Protein AF-A0A257ADH7-F1 (afdb_monomer_lite)

Sequence (328 aa):
MKRNIVVEKIAETPIEEQAMEIVERKGIGHPDSIADGLAEAVSRALCNLYKDECGTILHHNTDQVEIVAGSSAPEYGGGELISPIYVLLNGRATKDFEGTPIPTDTTVIGAARKFLEETILNIDLERHVILDCKIGSGSTDLQSVFKRGQVPLANDTSFGVGFAPLSETEELTYNTERFMIEDLRTKEIPAIGEDIKVMGFREKDTINLTIACAMVGRYVDDLDAYISIKEEIADRVLDMAVKQTEREVRLMIEIAEKVRGIEDVYIRILSRIGYPIDQPLVASAQVVPEEGSDMNLIEREANSIMDQWLENITSITEMIVQGRVKTF

Radius of gyration: 24.42 Å; chains: 1; bounding box: 64×50×77 Å

Secondary structure (DSSP, 8-state):
--------------GGGSSEEEEEEE-TTSHHHHHHHHHHHHHHHHHHHHHHHHSSPPP-EEEEEEEE--EEE--TT--EEEE-EEEEEEEEE--EETTEEP-HHHHHHHHHHHHHHHH-TT--TTTTEEEEE-PEEPPGGGGGG--TTSPPPPSS-------SS--HHHHHHHHHHHIIIIIIIHHT-TTEEEEEEEEEEEETTEEEEEEEEEE-GGG--SHHHHHHHHHHHHHHHHHHHTTT-SSEEEEEE---------SS-EEEEE--SSS-SSS-SEEEEE----TT--HHHHHHHHHHHHHHHHHTTTHHHHHHHTT-S---

pLDDT: mean 84.24, std 15.91, range [27.53, 98.56]

Structure (mmCIF, N/CA/C/O backbone):
data_AF-A0A257ADH7-F1
#
_entry.id   AF-A0A257ADH7-F1
#
loop_
_atom_site.group_PDB
_atom_site.id
_atom_site.type_symbol
_atom_site.label_atom_id
_atom_site.label_alt_id
_atom_site.label_comp_id
_atom_site.label_asym_id
_atom_site.label_entity_id
_atom_site.label_seq_id
_atom_site.pdbx_PDB_ins_code
_atom_site.Cartn_x
_atom_site.Cartn_y
_atom_site.Cartn_z
_atom_site.occupancy
_atom_site.B_iso_or_equiv
_atom_site.auth_seq_id
_atom_site.auth_comp_id
_atom_site.auth_asym_id
_atom_site.auth_atom_id
_atom_site.pdbx_PDB_model_num
ATOM 1 N N . MET A 1 1 ? -36.109 -13.797 8.377 1.00 57.12 1 MET A N 1
ATOM 2 C CA . MET A 1 1 ? -36.593 -13.333 7.053 1.00 57.12 1 MET A CA 1
ATOM 3 C C . MET A 1 1 ? -35.935 -14.173 5.961 1.00 57.12 1 MET A C 1
ATOM 5 O O . MET A 1 1 ? -34.928 -14.811 6.253 1.00 57.12 1 MET A O 1
ATOM 9 N N . LYS A 1 2 ? -36.471 -14.191 4.733 1.00 77.88 2 LYS A N 1
ATOM 10 C CA . LYS A 1 2 ? -35.723 -14.669 3.553 1.00 77.88 2 LYS A CA 1
ATOM 11 C C . LYS A 1 2 ? -34.688 -13.593 3.176 1.00 77.88 2 LYS A C 1
ATOM 13 O O . LYS A 1 2 ? -34.949 -12.420 3.422 1.00 77.88 2 LYS A O 1
ATOM 18 N N . ARG A 1 3 ? -33.522 -13.973 2.645 1.00 88.62 3 ARG A N 1
ATOM 19 C CA . ARG A 1 3 ? -32.505 -13.010 2.178 1.00 88.62 3 ARG A CA 1
ATOM 20 C C . ARG A 1 3 ? -32.861 -12.485 0.783 1.00 88.62 3 ARG A C 1
ATOM 22 O O . ARG A 1 3 ? -33.368 -13.251 -0.037 1.00 88.62 3 ARG A O 1
ATOM 29 N N . ASN A 1 4 ? -32.545 -11.219 0.522 1.00 88.06 4 ASN A N 1
ATOM 30 C CA . ASN A 1 4 ? -32.730 -10.561 -0.775 1.00 88.06 4 ASN A CA 1
ATOM 31 C C . ASN A 1 4 ? -31.563 -10.919 -1.710 1.00 88.06 4 ASN A C 1
ATOM 33 O O . ASN A 1 4 ? -30.689 -10.100 -1.960 1.00 88.06 4 ASN A O 1
ATOM 37 N N . ILE A 1 5 ? -31.513 -12.177 -2.151 1.00 87.75 5 ILE A N 1
ATOM 38 C CA . ILE A 1 5 ? -30.486 -12.669 -3.077 1.00 87.75 5 ILE A CA 1
ATOM 39 C C . ILE A 1 5 ? -31.056 -12.604 -4.494 1.00 87.75 5 ILE A C 1
ATOM 41 O O . ILE A 1 5 ? -32.086 -13.224 -4.770 1.00 87.75 5 ILE A O 1
ATOM 45 N N . VAL A 1 6 ? -30.369 -11.873 -5.368 1.00 86.19 6 VAL A N 1
ATOM 46 C CA . VAL A 1 6 ? -30.600 -11.830 -6.816 1.00 86.19 6 VAL A CA 1
ATOM 47 C C . VAL A 1 6 ? -29.412 -12.513 -7.492 1.00 86.19 6 VAL A C 1
ATOM 49 O O . VAL A 1 6 ? -28.287 -12.415 -7.009 1.00 86.19 6 VAL A O 1
ATOM 52 N N . VAL A 1 7 ? -29.675 -13.244 -8.573 1.00 88.94 7 VAL A N 1
ATOM 53 C CA . VAL A 1 7 ? -28.655 -13.825 -9.452 1.00 88.94 7 VAL A CA 1
ATOM 54 C C . VAL A 1 7 ? -29.142 -13.603 -10.876 1.00 88.94 7 VAL A C 1
ATOM 56 O O . VAL A 1 7 ? -30.244 -14.032 -11.221 1.00 88.94 7 VAL A O 1
ATOM 59 N N . GLU A 1 8 ? -28.337 -12.928 -11.684 1.00 82.75 8 GLU A N 1
ATOM 60 C CA . GLU A 1 8 ? -28.649 -12.592 -13.071 1.00 82.75 8 GLU A CA 1
ATOM 61 C C . GLU A 1 8 ? -27.454 -12.875 -13.985 1.00 82.75 8 GLU A C 1
ATOM 63 O O . GLU A 1 8 ? -26.339 -13.106 -13.518 1.00 82.75 8 GLU A O 1
ATOM 68 N N . LYS A 1 9 ? -27.699 -12.911 -15.298 1.00 84.19 9 LYS A N 1
ATOM 69 C CA . LYS A 1 9 ? -26.649 -13.093 -16.300 1.00 84.19 9 LYS A CA 1
ATOM 70 C C . LYS A 1 9 ? -26.302 -11.737 -16.914 1.00 84.19 9 LYS A C 1
ATOM 72 O O . LYS A 1 9 ? -27.120 -11.184 -17.645 1.00 84.19 9 LYS A O 1
ATOM 77 N N . ILE A 1 10 ? -25.070 -11.283 -16.698 1.00 85.50 10 ILE A N 1
ATOM 78 C CA . ILE A 1 10 ? -24.472 -10.178 -17.458 1.00 85.50 10 ILE A CA 1
ATOM 79 C C . ILE A 1 10 ? -24.121 -10.613 -18.893 1.00 85.50 10 ILE A C 1
ATOM 81 O O . ILE A 1 10 ? -23.956 -11.803 -19.185 1.00 85.50 10 ILE A O 1
ATOM 85 N N . ALA A 1 11 ? -24.039 -9.642 -19.800 1.00 82.94 11 ALA A N 1
ATOM 86 C CA . ALA A 1 11 ? -23.774 -9.844 -21.226 1.00 82.94 11 ALA A CA 1
ATOM 87 C C . ALA A 1 11 ? -22.650 -8.910 -21.707 1.00 82.94 11 ALA A C 1
ATOM 89 O O . ALA A 1 11 ? -22.800 -8.189 -22.689 1.00 82.94 11 ALA A O 1
ATOM 90 N N . GLU A 1 12 ? -21.546 -8.915 -20.964 1.00 84.75 12 GLU A N 1
ATOM 91 C CA . GLU A 1 12 ? -20.364 -8.078 -21.181 1.00 84.75 12 GLU A CA 1
ATOM 92 C C . GLU A 1 12 ? -19.185 -8.923 -21.684 1.00 84.75 12 GLU A C 1
ATOM 94 O O . GLU A 1 12 ? -19.165 -10.144 -21.503 1.00 84.75 12 GLU A O 1
ATOM 99 N N . THR A 1 13 ? -18.207 -8.275 -22.317 1.00 84.38 13 THR A N 1
ATOM 100 C CA . THR A 1 13 ? -16.959 -8.912 -22.757 1.00 84.38 13 THR A CA 1
ATOM 101 C C . THR A 1 13 ? -16.074 -9.214 -21.538 1.00 84.38 13 THR A C 1
ATOM 103 O O . THR A 1 13 ? -15.764 -8.274 -20.797 1.00 84.38 13 THR A O 1
ATOM 106 N N . PRO A 1 14 ? -15.640 -10.472 -21.312 1.00 87.56 14 PRO A N 1
ATOM 107 C CA . PRO A 1 14 ? -14.704 -10.818 -20.238 1.00 87.56 14 PRO A CA 1
ATOM 108 C C . PRO A 1 14 ? -13.447 -9.945 -20.281 1.00 87.56 14 PRO A C 1
ATOM 110 O O . PRO A 1 14 ? -12.972 -9.638 -21.369 1.00 87.56 14 PRO A O 1
ATOM 113 N N . ILE A 1 15 ? -12.890 -9.573 -19.122 1.00 89.12 15 ILE A N 1
ATOM 114 C CA . ILE A 1 15 ? -11.730 -8.661 -19.023 1.00 89.12 15 ILE A CA 1
ATOM 115 C C . ILE A 1 15 ? -10.572 -9.123 -19.928 1.00 89.12 15 ILE A C 1
ATOM 117 O O . ILE A 1 15 ? -10.034 -8.333 -20.701 1.00 89.12 15 ILE A O 1
ATOM 121 N N . GLU A 1 16 ? -10.276 -10.424 -19.931 1.00 90.31 16 GLU A N 1
ATOM 122 C CA . GLU A 1 16 ? -9.279 -11.064 -20.803 1.00 90.31 16 GLU A CA 1
ATOM 123 C C . GLU A 1 16 ? -9.492 -10.830 -22.308 1.00 90.31 16 GLU A C 1
ATOM 125 O O . GLU A 1 16 ? -8.530 -10.682 -23.060 1.00 90.31 16 GLU A O 1
ATOM 130 N N . GLU A 1 17 ? -10.749 -10.767 -22.751 1.00 86.88 17 GLU A N 1
ATOM 131 C CA . GLU A 1 17 ? -11.141 -10.541 -24.148 1.00 86.88 17 GLU A CA 1
ATOM 132 C C . GLU A 1 17 ? -11.213 -9.042 -24.506 1.00 86.88 17 GLU A C 1
ATOM 134 O O . GLU A 1 17 ? -11.411 -8.685 -25.671 1.00 86.88 17 GLU A O 1
ATOM 139 N N . GLN A 1 18 ? -11.055 -8.137 -23.532 1.00 86.12 18 GLN A N 1
ATOM 140 C CA . GLN A 1 18 ? -11.004 -6.696 -23.782 1.00 86.12 18 GLN A CA 1
ATOM 141 C C . GLN A 1 18 ? -9.641 -6.289 -24.362 1.00 86.12 18 GLN A C 1
ATOM 143 O O . GLN A 1 18 ? -8.587 -6.805 -23.987 1.00 86.12 18 GLN A O 1
ATOM 148 N N . ALA A 1 19 ? -9.667 -5.334 -25.297 1.00 83.88 19 ALA A N 1
ATOM 149 C CA . ALA A 1 19 ? -8.486 -4.910 -26.051 1.00 83.88 19 ALA A CA 1
ATOM 150 C C . ALA A 1 19 ? -7.472 -4.089 -25.231 1.00 83.88 19 ALA A C 1
ATOM 152 O O . ALA A 1 19 ? -6.323 -3.960 -25.651 1.00 83.88 19 ALA A O 1
ATOM 153 N N . MET A 1 20 ? -7.890 -3.532 -24.092 1.00 87.38 20 MET A N 1
ATOM 154 C CA . MET A 1 20 ? -7.044 -2.810 -23.142 1.00 87.38 20 MET A CA 1
ATOM 155 C C . MET A 1 20 ? -7.474 -3.127 -21.711 1.00 87.38 20 MET A C 1
ATOM 157 O O . MET A 1 20 ? -8.666 -3.267 -21.447 1.00 87.38 20 MET A O 1
ATOM 161 N N . GLU A 1 21 ? -6.514 -3.160 -20.793 1.00 92.31 21 GLU A N 1
ATOM 162 C CA . GLU A 1 21 ? -6.733 -3.356 -19.358 1.00 92.31 21 GLU A CA 1
ATOM 163 C C . GLU A 1 21 ? -5.657 -2.599 -18.566 1.00 92.31 21 GLU A C 1
ATOM 165 O O . GLU A 1 21 ? -4.497 -2.559 -18.981 1.00 92.31 21 GLU A O 1
ATOM 170 N N . ILE A 1 22 ? -6.035 -1.980 -17.443 1.00 91.81 22 ILE A N 1
ATOM 171 C CA . ILE A 1 22 ? -5.126 -1.246 -16.552 1.00 91.81 22 ILE A CA 1
ATOM 172 C C . ILE A 1 22 ? -5.354 -1.730 -15.121 1.00 91.81 22 ILE A C 1
ATOM 174 O O . ILE A 1 22 ? -6.477 -1.669 -14.623 1.00 91.81 22 ILE A O 1
ATOM 178 N N . VAL A 1 23 ? -4.277 -2.142 -14.456 1.00 96.56 23 VAL A N 1
ATOM 179 C CA . VAL A 1 23 ? -4.254 -2.552 -13.047 1.00 96.56 23 VAL A CA 1
ATOM 180 C C . VAL A 1 23 ? -3.164 -1.762 -12.329 1.00 96.56 23 VAL A C 1
ATOM 182 O O . VAL A 1 23 ? -2.067 -1.608 -12.859 1.00 96.56 23 VAL A O 1
ATOM 185 N N . GLU A 1 24 ? -3.430 -1.289 -11.112 1.00 96.38 24 GLU A N 1
ATOM 186 C CA . GLU A 1 24 ? -2.423 -0.675 -10.241 1.00 96.38 24 GLU A CA 1
ATOM 187 C C . GLU A 1 24 ? -2.407 -1.379 -8.878 1.00 96.38 24 GLU A C 1
ATOM 189 O O . GLU A 1 24 ? -3.454 -1.589 -8.262 1.00 96.38 24 GLU A O 1
ATOM 194 N N . ARG A 1 25 ? -1.210 -1.708 -8.386 1.00 97.50 25 ARG A N 1
ATOM 195 C CA . ARG A 1 25 ? -0.967 -2.158 -7.015 1.00 97.50 25 ARG A CA 1
ATOM 196 C C . ARG A 1 25 ? 0.020 -1.221 -6.330 1.00 97.50 25 ARG A C 1
ATOM 198 O O . ARG A 1 25 ? 1.179 -1.121 -6.728 1.00 97.50 25 ARG A O 1
ATOM 205 N N . LYS A 1 26 ? -0.444 -0.602 -5.247 1.00 97.88 26 LYS A N 1
ATOM 206 C CA . LYS A 1 26 ? 0.392 0.052 -4.237 1.00 97.88 26 LYS A CA 1
ATOM 207 C C . LYS A 1 26 ? 0.851 -1.005 -3.230 1.00 97.88 26 LYS A C 1
ATOM 209 O O . LYS A 1 26 ? 0.044 -1.822 -2.780 1.00 97.88 26 LYS A O 1
ATOM 214 N N . GLY A 1 27 ? 2.154 -1.047 -2.985 1.00 95.88 27 GLY A N 1
ATOM 215 C CA . GLY A 1 27 ? 2.811 -2.008 -2.109 1.00 95.88 27 GLY A CA 1
ATOM 216 C C . GLY A 1 27 ? 2.882 -1.544 -0.661 1.00 95.88 27 GLY A C 1
ATOM 217 O O . GLY A 1 27 ? 2.518 -0.416 -0.336 1.00 95.88 27 GLY A O 1
ATOM 218 N N . ILE A 1 28 ? 3.356 -2.425 0.219 1.00 95.06 28 ILE A N 1
ATOM 219 C CA . ILE A 1 28 ? 3.233 -2.259 1.681 1.00 95.06 28 ILE A CA 1
ATOM 220 C C . ILE A 1 28 ? 3.814 -0.954 2.261 1.00 95.06 28 ILE A C 1
ATOM 222 O O . ILE A 1 28 ? 3.322 -0.488 3.287 1.00 95.06 28 ILE A O 1
ATOM 226 N N . GLY A 1 29 ? 4.829 -0.357 1.627 1.00 95.31 29 GLY A N 1
ATOM 227 C CA . GLY A 1 29 ? 5.446 0.905 2.046 1.00 95.31 29 GLY A CA 1
ATOM 228 C C . GLY A 1 29 ? 4.979 2.150 1.288 1.00 95.31 29 GLY A C 1
ATOM 229 O O . GLY A 1 29 ? 5.470 3.238 1.581 1.00 95.31 29 GLY A O 1
ATOM 230 N N . HIS A 1 30 ? 4.042 2.032 0.342 1.00 97.06 30 HIS A N 1
ATOM 231 C CA . HIS A 1 30 ? 3.433 3.205 -0.290 1.00 97.06 30 HIS A CA 1
ATOM 232 C C . HIS A 1 30 ? 2.609 3.981 0.757 1.00 97.06 30 HIS A C 1
ATOM 234 O O . HIS A 1 30 ? 1.856 3.340 1.493 1.00 97.06 30 HIS A O 1
ATOM 240 N N . PRO A 1 31 ? 2.665 5.329 0.830 1.00 96.19 31 PRO A N 1
ATOM 241 C CA . PRO A 1 31 ? 2.002 6.108 1.885 1.00 96.19 31 PRO A CA 1
ATOM 242 C C . PRO A 1 31 ? 0.532 5.738 2.136 1.00 96.19 31 PRO A C 1
ATOM 244 O O . PRO A 1 31 ? 0.166 5.448 3.272 1.00 96.19 31 PRO A O 1
ATOM 247 N N . ASP A 1 32 ? -0.290 5.645 1.087 1.00 96.50 32 ASP A N 1
ATOM 248 C CA . ASP A 1 32 ? -1.696 5.218 1.193 1.00 96.50 32 ASP A CA 1
ATOM 249 C C . ASP A 1 32 ? -1.842 3.832 1.856 1.00 96.50 32 ASP A C 1
ATOM 251 O O . ASP A 1 32 ? -2.669 3.640 2.742 1.00 96.50 32 ASP A O 1
ATOM 255 N N . SER A 1 33 ? -0.993 2.870 1.483 1.00 97.81 33 SER A N 1
ATOM 256 C CA . SER A 1 33 ? -1.017 1.500 2.010 1.00 97.81 33 SER A CA 1
ATOM 257 C C . SER A 1 33 ? -0.467 1.405 3.437 1.00 97.81 33 SER A C 1
ATOM 259 O O . SER A 1 33 ? -0.921 0.562 4.214 1.00 97.81 33 SER A O 1
ATOM 261 N N . ILE A 1 34 ? 0.442 2.307 3.826 1.00 97.94 34 ILE A N 1
ATOM 262 C CA . ILE A 1 34 ? 0.828 2.506 5.229 1.00 97.94 34 ILE A CA 1
ATOM 263 C C . ILE A 1 34 ? -0.367 3.060 6.023 1.00 97.94 34 ILE A C 1
ATOM 265 O O . ILE A 1 34 ? -0.597 2.611 7.146 1.00 97.94 34 ILE A O 1
ATOM 269 N N . ALA A 1 35 ? -1.150 3.990 5.465 1.00 98.25 35 ALA A N 1
ATOM 270 C CA . ALA A 1 35 ? -2.338 4.540 6.123 1.00 98.25 35 ALA A CA 1
ATOM 271 C C . ALA A 1 35 ? -3.439 3.476 6.316 1.00 98.25 35 ALA A C 1
ATOM 273 O O . ALA A 1 35 ? -3.944 3.326 7.433 1.00 98.25 35 ALA A O 1
ATOM 274 N N . ASP A 1 36 ? -3.733 2.677 5.284 1.00 97.88 36 ASP A N 1
ATOM 275 C CA . ASP A 1 36 ? -4.637 1.516 5.359 1.00 97.88 36 ASP A CA 1
ATOM 276 C C . ASP A 1 36 ? -4.162 0.492 6.407 1.00 97.88 36 ASP A C 1
ATOM 278 O O . ASP A 1 36 ? -4.930 0.032 7.260 1.00 97.88 36 ASP A O 1
ATOM 282 N N . GLY A 1 37 ? -2.871 0.145 6.372 1.00 97.62 37 GLY A N 1
ATOM 283 C CA . GLY A 1 37 ? -2.266 -0.820 7.289 1.00 97.62 37 GLY A CA 1
ATOM 284 C C . GLY A 1 37 ? -2.271 -0.348 8.745 1.00 97.62 37 GLY A C 1
ATOM 285 O O . GLY A 1 37 ? -2.578 -1.136 9.641 1.00 97.62 37 GLY A O 1
ATOM 286 N N . LEU A 1 38 ? -2.033 0.945 8.988 1.00 98.38 38 LEU A N 1
ATOM 287 C CA . LEU A 1 38 ? -2.190 1.581 10.299 1.00 98.38 38 LEU A CA 1
ATOM 288 C C . LEU A 1 38 ? -3.645 1.536 10.785 1.00 98.38 38 LEU A C 1
ATOM 290 O O . LEU A 1 38 ? -3.887 1.173 11.940 1.00 98.38 38 LEU A O 1
ATOM 294 N N . ALA A 1 39 ? -4.608 1.872 9.921 1.00 97.81 39 ALA A N 1
ATOM 295 C CA . ALA A 1 39 ? -6.034 1.883 10.248 1.00 97.81 39 ALA A CA 1
ATOM 296 C C . ALA A 1 39 ? -6.5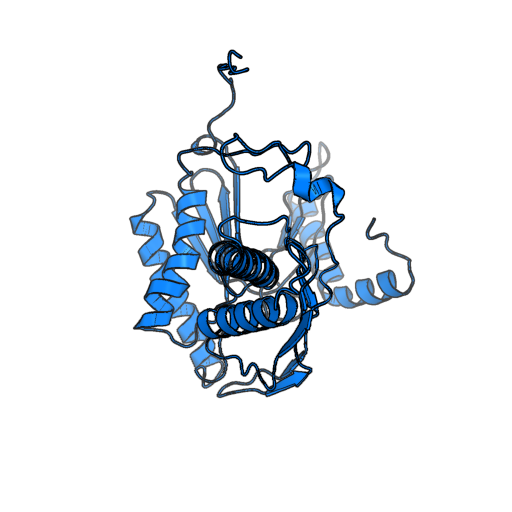32 0.499 10.709 1.00 97.81 39 ALA A C 1
ATOM 298 O O . ALA A 1 39 ? -7.181 0.382 11.758 1.00 97.81 39 ALA A O 1
ATOM 299 N N . GLU A 1 40 ? -6.169 -0.555 9.970 1.00 97.81 40 GLU A N 1
ATOM 300 C CA . GLU A 1 40 ? -6.486 -1.951 10.298 1.00 97.81 40 GLU A CA 1
ATOM 301 C C . GLU A 1 40 ? -5.670 -2.460 11.502 1.00 97.81 40 GLU A C 1
ATOM 303 O O . GLU A 1 40 ? -6.234 -3.087 12.399 1.00 97.81 40 GLU A O 1
ATOM 308 N N . ALA A 1 41 ? -4.371 -2.158 11.615 1.00 97.88 41 ALA A N 1
ATOM 309 C CA . ALA A 1 41 ? -3.566 -2.568 12.774 1.00 97.88 41 ALA A CA 1
ATOM 310 C C . ALA A 1 41 ? -4.123 -2.009 14.097 1.00 97.88 41 ALA A C 1
ATOM 312 O O . ALA A 1 41 ? -4.222 -2.738 15.092 1.00 97.88 41 ALA A O 1
ATOM 313 N N . VAL A 1 42 ? -4.551 -0.743 14.096 1.00 98.00 42 VAL A N 1
ATOM 314 C CA . VAL A 1 42 ? -5.214 -0.099 15.238 1.00 98.00 42 VAL A CA 1
ATOM 315 C C . VAL A 1 42 ? -6.588 -0.725 15.511 1.00 98.00 42 VAL A C 1
ATOM 317 O O . VAL A 1 42 ? -6.873 -1.070 16.662 1.00 98.00 42 VAL A O 1
ATOM 320 N N . SER A 1 43 ? -7.410 -0.944 14.478 1.00 97.12 43 SER A N 1
ATOM 321 C CA . SER A 1 43 ? -8.715 -1.624 14.579 1.00 97.12 43 SER A CA 1
ATOM 322 C C . SER A 1 43 ? -8.587 -3.002 15.244 1.00 97.12 43 SER A C 1
ATOM 324 O O . SER A 1 43 ? -9.250 -3.299 16.241 1.00 97.12 43 SER A O 1
ATOM 326 N N . ARG A 1 44 ? -7.641 -3.829 14.781 1.00 96.50 44 ARG A N 1
ATOM 327 C CA . ARG A 1 44 ? -7.346 -5.161 15.343 1.00 96.50 44 ARG A CA 1
ATOM 328 C C . ARG A 1 44 ? -6.907 -5.097 16.803 1.00 96.50 44 ARG A C 1
ATOM 330 O O . ARG A 1 44 ? -7.327 -5.939 17.601 1.00 96.50 44 ARG A O 1
ATOM 337 N N . ALA A 1 45 ? -6.068 -4.125 17.159 1.00 98.06 45 ALA A N 1
ATOM 338 C CA . ALA A 1 45 ? -5.587 -3.953 18.526 1.00 98.06 45 ALA A CA 1
ATOM 339 C C . ALA A 1 45 ? -6.726 -3.564 19.482 1.00 98.06 45 ALA A C 1
ATOM 341 O O . ALA A 1 45 ? -6.865 -4.176 20.543 1.00 98.06 45 ALA A O 1
ATOM 342 N N . LEU A 1 46 ? -7.597 -2.634 19.075 1.00 95.81 46 LEU A N 1
ATOM 343 C CA . LEU A 1 46 ? -8.808 -2.280 19.821 1.00 95.81 46 LEU A CA 1
ATOM 344 C C . LEU A 1 46 ? -9.787 -3.460 19.910 1.00 95.81 46 LEU A C 1
ATOM 346 O O . LEU A 1 46 ? -10.274 -3.775 20.994 1.00 95.81 46 LEU A O 1
ATOM 350 N N . CYS A 1 47 ? -10.009 -4.186 18.811 1.00 93.25 47 CYS A N 1
ATOM 351 C CA . CYS A 1 47 ? -10.805 -5.414 18.789 1.00 93.25 47 CYS A CA 1
ATOM 352 C C . CYS A 1 47 ? -10.332 -6.467 19.800 1.00 93.25 47 CYS A C 1
ATOM 354 O O . CYS A 1 47 ? -11.163 -7.228 20.293 1.00 93.25 47 CYS A O 1
ATOM 356 N N . ASN A 1 48 ? -9.031 -6.560 20.080 1.00 94.12 48 ASN A N 1
ATOM 357 C CA . ASN A 1 48 ? -8.495 -7.502 21.061 1.00 94.12 48 ASN A CA 1
ATOM 358 C C . ASN A 1 48 ? -8.590 -6.940 22.485 1.00 94.12 48 ASN A C 1
ATOM 360 O O . ASN A 1 48 ? -9.173 -7.606 23.334 1.00 94.12 48 ASN A O 1
ATOM 364 N N . LEU A 1 49 ? -8.196 -5.680 22.707 1.00 95.25 49 LEU A N 1
ATOM 365 C CA . LEU A 1 49 ? -8.375 -4.982 23.989 1.00 95.25 49 LEU A CA 1
ATOM 366 C C . LEU A 1 49 ? -9.820 -5.088 24.511 1.00 95.25 49 LEU A C 1
ATOM 368 O O . LEU A 1 49 ? -10.044 -5.434 25.666 1.00 95.25 49 LEU A O 1
ATOM 372 N N . TYR A 1 50 ? -10.815 -4.859 23.649 1.00 89.56 50 TYR A N 1
ATOM 373 C CA . TYR A 1 50 ? -12.228 -4.974 24.021 1.00 89.56 50 TYR A CA 1
ATOM 374 C C . TYR A 1 50 ? -12.673 -6.424 24.308 1.00 89.56 50 TYR A C 1
ATOM 376 O O . TYR A 1 50 ? -13.547 -6.646 25.147 1.00 89.56 50 TYR A O 1
ATOM 384 N N . LYS A 1 51 ? -12.083 -7.440 23.661 1.00 86.94 51 LYS A N 1
ATOM 385 C CA . LYS A 1 51 ? -12.357 -8.851 24.008 1.00 86.94 51 LYS A CA 1
ATOM 386 C C . LYS A 1 51 ? -11.771 -9.211 25.370 1.00 86.94 51 LYS A C 1
ATOM 388 O O . LYS A 1 51 ? -12.450 -9.899 26.127 1.00 86.94 51 LYS A O 1
ATOM 393 N N . ASP A 1 52 ? -10.564 -8.744 25.663 1.00 90.00 52 ASP A N 1
ATOM 394 C CA . ASP A 1 52 ? -9.827 -9.125 26.866 1.00 90.00 52 ASP A CA 1
ATOM 395 C C . ASP A 1 52 ? -10.371 -8.395 28.109 1.00 90.00 52 ASP A C 1
ATOM 397 O O . ASP A 1 52 ? -10.687 -9.041 29.107 1.00 90.00 52 ASP A O 1
ATOM 401 N N . GLU A 1 53 ? -10.595 -7.078 28.021 1.00 88.19 53 GLU A N 1
ATOM 402 C CA . GLU A 1 53 ? -11.124 -6.254 29.124 1.00 88.19 53 GLU A CA 1
ATOM 403 C C . GLU A 1 53 ? -12.660 -6.317 29.242 1.00 88.19 53 GLU A C 1
ATOM 405 O O . GLU A 1 53 ? -13.213 -6.337 30.341 1.00 88.19 53 GLU A O 1
ATOM 410 N N . CYS A 1 54 ? -13.386 -6.345 28.114 1.00 85.12 54 CYS A N 1
ATOM 411 C CA . CYS A 1 54 ? -14.850 -6.187 28.088 1.00 85.12 54 CYS A CA 1
ATOM 412 C C . CYS A 1 54 ? -15.605 -7.442 27.609 1.00 85.12 54 CYS A C 1
ATOM 414 O O . CYS A 1 54 ? -16.840 -7.443 27.552 1.00 85.12 54 CYS A O 1
ATOM 416 N N . GLY A 1 55 ? -14.913 -8.528 27.239 1.00 82.94 55 GLY A N 1
ATOM 417 C CA . GLY A 1 55 ? -15.521 -9.782 26.768 1.00 82.94 55 GLY A CA 1
ATOM 418 C C . GLY A 1 55 ? -16.356 -9.659 25.485 1.00 82.94 55 GLY A C 1
ATOM 419 O O . GLY A 1 55 ? -17.197 -10.521 25.219 1.00 82.94 55 GLY A O 1
ATOM 420 N N . THR A 1 56 ? -16.219 -8.565 24.731 1.00 82.56 56 THR A N 1
ATOM 421 C CA . THR A 1 56 ? -16.917 -8.303 23.461 1.00 82.56 56 THR A CA 1
ATOM 422 C C . THR A 1 56 ? -16.255 -7.136 22.741 1.00 82.56 56 THR A C 1
ATOM 424 O O . THR A 1 56 ? -15.778 -6.217 23.391 1.00 82.56 56 THR A O 1
ATOM 427 N N . ILE A 1 57 ? -16.278 -7.113 21.408 1.00 85.75 57 ILE A N 1
ATOM 428 C CA . ILE A 1 57 ? -15.842 -5.928 20.655 1.00 85.75 57 ILE A CA 1
ATOM 429 C C . ILE A 1 57 ? -16.811 -4.768 20.950 1.00 85.75 57 ILE A C 1
ATOM 431 O O . ILE A 1 57 ? -18.029 -4.962 20.912 1.00 85.75 57 ILE A O 1
ATOM 435 N N . LEU A 1 58 ? -16.269 -3.583 21.246 1.00 86.44 58 LEU A N 1
ATOM 436 C CA . LEU A 1 58 ? -17.017 -2.333 21.413 1.00 86.44 58 LEU A CA 1
ATOM 437 C C . LEU A 1 58 ? -16.915 -1.465 20.151 1.00 86.44 58 LEU A C 1
ATOM 439 O O . LEU A 1 58 ? -16.030 -1.661 19.316 1.00 86.44 58 LEU A O 1
ATOM 443 N N . HIS A 1 59 ? -17.819 -0.493 20.005 1.00 86.62 59 HIS A N 1
ATOM 444 C CA . HIS A 1 59 ? -17.868 0.360 18.817 1.00 86.62 59 HIS A CA 1
ATOM 445 C C . HIS A 1 59 ? -16.573 1.174 18.640 1.00 86.62 59 HIS A C 1
ATOM 447 O O . HIS A 1 59 ? -16.210 1.995 19.493 1.00 86.62 59 HIS A O 1
ATOM 453 N N . HIS A 1 60 ? -15.949 1.006 17.479 1.00 91.25 60 HIS A N 1
ATOM 454 C CA . HIS A 1 60 ? -14.864 1.826 16.959 1.00 91.25 60 HIS A CA 1
ATOM 455 C C . HIS A 1 60 ? -14.868 1.760 15.423 1.00 91.25 60 HIS A C 1
ATOM 457 O O . HIS A 1 60 ? -15.339 0.777 14.859 1.00 91.25 60 HIS A O 1
ATOM 463 N N . ASN A 1 61 ? -14.351 2.800 14.771 1.00 92.81 61 ASN A N 1
ATOM 464 C CA . ASN A 1 61 ? -13.930 2.792 13.368 1.00 92.81 61 ASN A CA 1
ATOM 465 C C . ASN A 1 61 ? -12.673 3.683 13.306 1.00 92.81 61 ASN A C 1
ATOM 467 O O . ASN A 1 61 ? -12.696 4.801 13.833 1.00 92.81 61 ASN A O 1
ATOM 471 N N . THR A 1 62 ? -11.569 3.158 12.776 1.00 95.31 62 THR A N 1
ATOM 472 C CA . THR A 1 62 ? -10.241 3.811 12.749 1.00 95.31 62 THR A CA 1
ATOM 473 C C . THR A 1 62 ? -9.688 3.931 11.328 1.00 95.31 62 THR A C 1
ATOM 475 O O . THR A 1 62 ? -8.487 4.039 11.118 1.00 95.31 62 THR A O 1
ATOM 478 N N . ASP A 1 63 ? -10.612 3.957 10.370 1.00 95.12 63 ASP A N 1
ATOM 479 C CA . ASP A 1 63 ? -10.524 4.160 8.918 1.00 95.12 63 ASP A CA 1
ATOM 480 C C . ASP A 1 63 ? -10.033 5.563 8.498 1.00 95.12 63 ASP A C 1
ATOM 482 O O . ASP A 1 63 ? -10.304 6.026 7.394 1.00 95.12 63 ASP A O 1
ATOM 486 N N . GLN A 1 64 ? -9.358 6.283 9.396 1.00 96.56 64 GLN A N 1
ATOM 487 C CA . GLN A 1 64 ? -8.975 7.681 9.215 1.00 96.56 64 GLN A CA 1
ATOM 488 C C . GLN A 1 64 ? -7.542 7.876 9.706 1.00 96.56 64 GLN A C 1
ATOM 490 O O . GLN A 1 64 ? -7.304 8.129 10.888 1.00 96.56 64 GLN A O 1
ATOM 495 N N . VAL A 1 65 ? -6.586 7.750 8.788 1.00 98.19 65 VAL A N 1
ATOM 496 C CA . VAL A 1 65 ? -5.160 7.976 9.035 1.00 98.19 65 VAL A CA 1
ATOM 497 C C . VAL A 1 65 ? -4.637 8.954 7.990 1.00 98.19 65 VAL A C 1
ATOM 499 O O . VAL A 1 65 ? -4.787 8.724 6.796 1.00 98.19 65 VAL A O 1
ATOM 502 N N . GLU A 1 66 ? -4.029 10.044 8.448 1.00 98.12 66 GLU A N 1
ATOM 503 C CA . GLU A 1 66 ? -3.381 11.047 7.598 1.00 98.12 66 GLU A CA 1
ATOM 504 C C . GLU A 1 66 ? -1.860 10.904 7.746 1.00 98.12 66 GLU A C 1
ATOM 506 O O . GLU A 1 66 ? -1.354 10.862 8.873 1.00 98.12 66 GLU A O 1
ATOM 511 N N . ILE A 1 67 ? -1.131 10.838 6.628 1.00 97.75 67 ILE A N 1
ATOM 512 C CA . ILE A 1 67 ? 0.337 10.769 6.605 1.00 97.75 67 ILE A CA 1
ATOM 513 C C . ILE A 1 67 ? 0.875 12.006 5.889 1.00 97.75 67 ILE A C 1
ATOM 515 O O . ILE A 1 67 ? 0.887 12.091 4.662 1.00 97.75 67 ILE A O 1
ATOM 519 N N . VAL A 1 68 ? 1.353 12.966 6.675 1.00 97.06 68 VAL A N 1
ATOM 520 C CA . VAL A 1 68 ? 1.983 14.186 6.175 1.00 97.06 68 VAL A CA 1
ATOM 521 C C . VAL A 1 68 ? 3.460 13.905 5.913 1.00 97.06 68 VAL A C 1
ATOM 523 O O . VAL A 1 68 ? 4.204 13.503 6.814 1.00 97.06 68 VAL A O 1
ATOM 526 N N . ALA A 1 69 ? 3.880 14.126 4.667 1.00 92.25 69 ALA A N 1
ATOM 527 C CA . ALA A 1 69 ? 5.245 13.885 4.220 1.00 92.25 69 ALA A CA 1
ATOM 528 C C . ALA A 1 69 ? 6.279 14.682 5.035 1.00 92.25 69 ALA A C 1
ATOM 530 O O . ALA A 1 69 ? 6.119 15.878 5.288 1.00 92.25 69 ALA A O 1
ATOM 531 N N . GLY A 1 70 ? 7.361 13.996 5.408 1.00 93.50 70 GLY A N 1
ATOM 532 C CA . GLY A 1 70 ? 8.578 14.616 5.922 1.00 93.50 70 GLY A CA 1
ATOM 533 C C . GLY A 1 70 ? 9.464 15.154 4.791 1.00 93.50 70 GLY A C 1
ATOM 534 O O . GLY A 1 70 ? 8.999 15.445 3.690 1.00 93.50 70 GLY A O 1
ATOM 535 N N . SER A 1 71 ? 10.768 15.244 5.042 1.00 93.50 71 SER A N 1
ATOM 536 C CA . SER A 1 71 ? 11.770 15.539 4.011 1.00 93.50 71 SER A CA 1
ATOM 537 C C . SER A 1 71 ? 13.070 14.785 4.285 1.00 93.50 71 SER A C 1
ATOM 539 O O . SER A 1 71 ? 13.390 14.487 5.437 1.00 93.50 71 SER A O 1
ATOM 541 N N . SER A 1 72 ? 13.820 14.456 3.235 1.00 91.69 72 SER A N 1
ATOM 542 C CA . SER A 1 72 ? 15.068 13.694 3.312 1.00 91.69 72 SER A CA 1
ATOM 543 C C . SER A 1 72 ? 16.082 14.175 2.276 1.00 91.69 72 SER A C 1
ATOM 545 O O . SER A 1 72 ? 15.723 14.723 1.234 1.00 91.69 72 SER A O 1
ATOM 547 N N . ALA A 1 73 ? 17.355 13.947 2.579 1.00 92.12 73 ALA A N 1
ATOM 548 C CA . ALA A 1 73 ? 18.479 14.038 1.663 1.00 92.12 73 ALA A CA 1
ATOM 549 C C . ALA A 1 73 ? 19.011 12.607 1.452 1.00 92.12 73 ALA A C 1
ATOM 551 O O . ALA A 1 73 ? 19.885 12.169 2.203 1.00 92.12 73 ALA A O 1
ATOM 552 N N . PRO A 1 74 ? 18.427 11.821 0.526 1.00 90.69 74 PRO A N 1
ATOM 553 C CA . PRO A 1 74 ? 18.921 10.485 0.213 1.00 90.69 74 PRO A CA 1
ATOM 554 C C . PRO A 1 74 ? 20.265 10.576 -0.520 1.00 90.69 74 PRO A C 1
ATOM 556 O O . PRO A 1 74 ? 20.409 11.350 -1.465 1.00 90.69 74 PRO A O 1
ATOM 559 N N . GLU A 1 75 ? 21.233 9.760 -0.110 1.00 91.56 75 GLU A N 1
ATOM 560 C CA . GLU A 1 75 ? 22.566 9.693 -0.716 1.00 91.56 75 GLU A CA 1
ATOM 561 C C . GLU A 1 75 ? 22.998 8.231 -0.883 1.00 91.56 75 GLU A C 1
ATOM 563 O O . GLU A 1 75 ? 22.567 7.348 -0.134 1.00 91.56 75 GLU A O 1
ATOM 568 N N . TYR A 1 76 ? 23.882 7.975 -1.847 1.00 92.75 76 TYR A N 1
ATOM 569 C CA . TYR A 1 76 ? 24.546 6.679 -1.972 1.00 92.75 76 TYR A CA 1
ATOM 570 C C . TYR A 1 76 ? 25.381 6.379 -0.717 1.00 92.75 76 TYR A C 1
ATOM 572 O O . TYR A 1 76 ? 25.992 7.272 -0.128 1.00 92.75 76 TYR A O 1
ATOM 580 N N . GLY A 1 77 ? 25.345 5.132 -0.252 1.00 93.94 77 GLY A N 1
ATOM 581 C CA . GLY A 1 77 ? 25.899 4.717 1.038 1.00 93.94 77 GLY A CA 1
ATOM 582 C C . GLY A 1 77 ? 25.108 5.182 2.275 1.00 93.94 77 GLY A C 1
ATOM 583 O O . GLY A 1 77 ? 25.446 4.770 3.387 1.00 93.94 77 GLY A O 1
ATOM 584 N N . GLY A 1 78 ? 24.037 5.980 2.141 1.00 92.38 78 GLY A N 1
ATOM 585 C CA . GLY A 1 78 ? 23.257 6.432 3.299 1.00 92.38 78 GLY A CA 1
ATOM 586 C C . GLY A 1 78 ? 22.145 7.444 3.007 1.00 92.38 78 GLY A C 1
ATOM 587 O O . GLY A 1 78 ? 21.028 7.058 2.658 1.00 92.38 78 GLY A O 1
ATOM 588 N N . GLY A 1 79 ? 22.439 8.722 3.260 1.00 91.94 79 GLY A N 1
ATOM 589 C CA . GLY A 1 79 ? 21.467 9.816 3.353 1.00 91.94 79 GLY A CA 1
ATOM 590 C C . GLY A 1 79 ? 20.911 10.056 4.767 1.00 91.94 79 GLY A C 1
ATOM 591 O O . GLY A 1 79 ? 21.080 9.239 5.675 1.00 91.94 79 GLY A O 1
ATOM 592 N N . GLU A 1 80 ? 20.230 11.191 4.950 1.00 92.75 80 GLU A N 1
ATOM 593 C CA . GLU A 1 80 ? 19.629 11.632 6.221 1.00 92.75 80 GLU A CA 1
ATOM 594 C C . GLU A 1 80 ? 18.159 12.055 6.039 1.00 92.75 80 GLU A C 1
ATOM 596 O O . GLU A 1 80 ? 17.751 12.542 4.982 1.00 92.75 80 GLU A O 1
ATOM 601 N N . LEU A 1 81 ? 17.340 11.875 7.079 1.00 91.81 81 LEU A N 1
ATOM 602 C CA . LEU A 1 81 ? 15.945 12.314 7.104 1.00 91.81 81 LEU A CA 1
ATOM 603 C C . LEU A 1 81 ? 15.845 13.653 7.856 1.00 91.81 81 LEU A C 1
ATOM 605 O O . LEU A 1 81 ? 16.006 13.716 9.072 1.00 91.81 81 LEU A O 1
ATOM 609 N N . ILE A 1 82 ? 15.619 14.725 7.096 1.00 94.81 82 ILE A N 1
ATOM 610 C CA . ILE A 1 82 ? 15.777 16.134 7.492 1.00 94.81 82 ILE A CA 1
ATOM 611 C C . ILE A 1 82 ? 14.582 16.652 8.305 1.00 94.81 82 ILE A C 1
ATOM 613 O O . ILE A 1 82 ? 14.752 17.476 9.205 1.00 94.81 82 ILE A O 1
ATOM 617 N N . SER A 1 83 ? 13.370 16.165 8.028 1.00 95.88 83 SER A N 1
ATOM 618 C CA . SER A 1 83 ? 12.199 16.415 8.877 1.00 95.88 83 SER A CA 1
ATOM 619 C C . SER A 1 83 ? 11.302 15.178 8.959 1.00 95.88 83 SER A C 1
ATOM 621 O O . SER A 1 83 ? 11.047 14.568 7.918 1.00 95.88 83 SER A O 1
ATOM 623 N N . PRO A 1 84 ? 10.800 14.808 10.154 1.00 97.56 84 PRO A N 1
ATOM 624 C CA . PRO A 1 84 ? 10.049 13.573 10.358 1.00 97.56 84 PRO A CA 1
ATOM 625 C C . PRO A 1 84 ? 8.740 13.544 9.566 1.00 97.56 84 PRO A C 1
ATOM 627 O O . PRO A 1 84 ? 8.110 14.577 9.337 1.00 97.56 84 PRO A O 1
ATOM 630 N N . ILE A 1 85 ? 8.314 12.335 9.210 1.00 98.06 85 ILE A N 1
ATOM 631 C CA . ILE A 1 85 ? 6.958 12.047 8.741 1.00 98.06 85 ILE A CA 1
ATOM 632 C C . ILE A 1 85 ? 6.007 12.250 9.929 1.00 98.06 85 ILE A C 1
ATOM 634 O O . ILE A 1 85 ? 6.283 11.768 11.031 1.00 98.06 85 ILE A O 1
ATOM 638 N N . TYR A 1 86 ? 4.890 12.947 9.731 1.00 98.44 86 TYR A N 1
ATOM 639 C CA . TYR A 1 86 ? 3.860 13.105 10.762 1.00 98.44 86 TYR A CA 1
ATOM 640 C C . TYR A 1 86 ? 2.647 12.240 10.417 1.00 98.44 86 TYR A C 1
ATOM 642 O O . TYR A 1 86 ? 2.080 12.355 9.333 1.00 98.44 86 TYR A O 1
ATOM 650 N N . VAL A 1 87 ? 2.255 11.374 11.349 1.00 98.56 87 VAL A N 1
ATOM 651 C CA . VAL A 1 87 ? 1.151 10.423 11.195 1.00 98.56 87 VAL A CA 1
ATOM 652 C C . VAL A 1 87 ? 0.077 10.753 12.221 1.00 98.56 87 VAL A C 1
ATOM 654 O O . VAL A 1 87 ? 0.325 10.707 13.428 1.00 98.56 87 VAL A O 1
ATOM 657 N N . LEU A 1 88 ? -1.127 11.047 11.742 1.00 98.50 88 LEU A N 1
ATOM 658 C CA . LEU A 1 88 ? -2.283 11.376 12.566 1.00 98.50 88 LEU A CA 1
ATOM 659 C C . LEU A 1 88 ? -3.310 10.242 12.516 1.00 98.50 88 LEU A C 1
ATOM 661 O O . LEU A 1 88 ? -4.000 10.045 11.518 1.00 98.50 88 LEU A O 1
ATOM 665 N N . LEU A 1 89 ? -3.431 9.529 13.634 1.00 98.31 89 LEU A N 1
ATOM 666 C CA . LEU A 1 89 ? -4.397 8.455 13.854 1.00 98.31 89 LEU A CA 1
ATOM 667 C C . LEU A 1 89 ? -5.717 9.060 14.356 1.00 98.31 89 LEU A C 1
ATOM 669 O O . LEU A 1 89 ? -5.769 9.683 15.425 1.00 98.31 89 LEU A O 1
ATOM 673 N N . ASN A 1 90 ? -6.787 8.895 13.585 1.00 96.19 90 ASN A N 1
ATOM 674 C CA . ASN A 1 90 ? -8.082 9.543 13.786 1.00 96.19 90 ASN A CA 1
ATOM 675 C C . ASN A 1 90 ? -9.238 8.518 13.694 1.00 96.19 90 ASN A C 1
ATOM 677 O O . ASN A 1 90 ? -9.023 7.307 13.643 1.00 96.19 90 ASN A O 1
ATOM 681 N N . GLY A 1 91 ? -10.482 8.994 13.756 1.00 93.94 91 GLY A N 1
ATOM 682 C CA . GLY A 1 91 ? -11.692 8.173 13.759 1.00 93.94 91 GLY A CA 1
ATOM 683 C C . GLY A 1 91 ? -12.400 8.199 15.113 1.00 93.94 91 GLY A C 1
ATOM 684 O O . GLY A 1 91 ? -12.379 9.204 15.834 1.00 93.94 91 GLY A O 1
ATOM 685 N N . ARG A 1 92 ? -13.071 7.101 15.472 1.00 92.62 92 ARG A N 1
ATOM 686 C CA . ARG A 1 92 ? -13.867 6.979 16.707 1.00 92.62 92 ARG A CA 1
ATOM 687 C C . ARG A 1 92 ? -13.575 5.676 17.436 1.00 92.62 92 ARG A C 1
ATOM 689 O O . ARG A 1 92 ? -13.551 4.625 16.811 1.00 92.62 92 ARG A O 1
ATOM 696 N N . ALA A 1 93 ? -13.492 5.719 18.761 1.00 93.31 93 ALA A N 1
ATOM 697 C CA . ALA A 1 93 ? -13.379 4.526 19.601 1.00 93.31 93 ALA A CA 1
ATOM 698 C C . ALA A 1 93 ? -14.154 4.668 20.919 1.00 93.31 93 ALA A C 1
ATOM 700 O O . ALA A 1 93 ? -14.534 5.765 21.331 1.00 93.31 93 ALA A O 1
ATOM 701 N N . THR A 1 94 ? -14.403 3.547 21.593 1.00 90.50 94 THR A N 1
ATOM 702 C CA . THR A 1 94 ? -14.988 3.523 22.942 1.00 90.50 94 THR A CA 1
ATOM 703 C C . THR A 1 94 ? -13.868 3.607 23.983 1.00 90.50 94 THR A C 1
ATOM 705 O O . THR A 1 94 ? -12.989 2.745 23.987 1.00 90.50 94 THR A O 1
ATOM 708 N N . LYS A 1 95 ? -13.888 4.641 24.840 1.00 92.50 95 LYS A N 1
ATOM 709 C CA . LYS A 1 95 ? -12.835 4.928 25.844 1.00 92.50 95 LYS A CA 1
ATOM 710 C C . LYS A 1 95 ? -13.247 4.685 27.305 1.00 92.50 95 LYS A C 1
ATOM 712 O O . LYS A 1 95 ? -12.435 4.852 28.206 1.00 92.50 95 LYS A O 1
ATOM 717 N N . ASP A 1 96 ? -14.495 4.290 27.538 1.00 90.31 96 ASP A N 1
ATOM 718 C CA . ASP A 1 96 ? -15.030 3.862 28.835 1.00 90.31 96 ASP A CA 1
ATOM 719 C C . ASP A 1 96 ? -16.031 2.726 28.602 1.00 90.31 96 ASP A C 1
ATOM 721 O O . ASP A 1 96 ? -16.771 2.748 27.611 1.00 90.31 96 ASP A O 1
ATOM 725 N N . PHE A 1 97 ? -16.054 1.746 29.502 1.00 86.06 97 PHE A N 1
ATOM 726 C CA . PHE A 1 97 ? -17.085 0.717 29.547 1.00 86.06 97 PHE A CA 1
ATOM 727 C C . PHE A 1 97 ? -17.509 0.461 30.995 1.00 86.06 97 PHE A C 1
ATOM 729 O O . PHE A 1 97 ? -16.680 0.192 31.861 1.00 86.06 97 PHE A O 1
ATOM 736 N N . GLU A 1 98 ? -18.814 0.573 31.257 1.00 85.69 98 GLU A N 1
ATOM 737 C CA . GLU A 1 98 ? -19.428 0.415 32.587 1.00 85.69 98 GLU A CA 1
ATOM 738 C C . GLU A 1 98 ? -18.789 1.294 33.694 1.00 85.69 98 GLU A C 1
ATOM 740 O O . GLU A 1 98 ? -18.837 0.953 34.875 1.00 85.69 98 GLU A O 1
ATOM 745 N N . GLY A 1 99 ? -18.221 2.456 33.332 1.00 84.88 99 GLY A N 1
ATOM 746 C CA . GLY A 1 99 ? -17.523 3.365 34.252 1.00 84.88 99 GLY A CA 1
ATOM 747 C C . GLY A 1 99 ? -16.055 3.004 34.511 1.00 84.88 99 GLY A C 1
ATOM 748 O O . GLY A 1 99 ? -15.442 3.559 35.426 1.00 84.88 99 GLY A O 1
ATOM 749 N N . THR A 1 100 ? -15.504 2.061 33.741 1.00 87.06 100 THR A N 1
ATOM 750 C CA . THR A 1 100 ? -14.080 1.709 33.731 1.00 87.06 100 THR A CA 1
ATOM 751 C C . THR A 1 100 ? -13.411 2.326 32.496 1.00 87.06 100 THR A C 1
ATOM 753 O O . THR A 1 100 ? -13.750 1.940 31.370 1.00 87.06 100 THR A O 1
ATOM 756 N N . PRO A 1 101 ? -12.443 3.249 32.665 1.00 91.88 101 PRO A N 1
ATOM 757 C CA . PRO A 1 101 ? -11.684 3.812 31.552 1.00 91.88 101 PRO A CA 1
ATOM 758 C C . PRO A 1 101 ? -10.864 2.748 30.818 1.00 91.88 101 PRO A C 1
ATOM 760 O O . PRO A 1 101 ? -10.177 1.940 31.441 1.00 91.88 101 PRO A O 1
ATOM 763 N N . ILE A 1 102 ? -10.889 2.791 29.488 1.00 92.69 102 ILE A N 1
ATOM 764 C CA . ILE A 1 102 ? -10.163 1.866 28.613 1.00 92.69 102 ILE A CA 1
ATOM 765 C C . ILE A 1 102 ? -8.879 2.556 28.114 1.00 92.69 102 ILE A C 1
ATOM 767 O O . ILE A 1 102 ? -8.952 3.711 27.689 1.00 92.69 102 ILE A O 1
ATOM 771 N N . PRO A 1 103 ? -7.708 1.882 28.094 1.00 95.44 103 PRO A N 1
ATOM 772 C CA . PRO A 1 103 ? -6.427 2.450 27.642 1.00 95.44 103 PRO A CA 1
ATOM 773 C C . PRO A 1 103 ? -6.318 2.596 26.104 1.00 95.44 103 PRO A C 1
ATOM 775 O O . PRO A 1 103 ? -5.276 2.324 25.506 1.00 95.44 103 PRO A O 1
ATOM 778 N N . THR A 1 104 ? -7.398 3.044 25.456 1.00 95.00 104 THR A N 1
ATOM 779 C CA . THR A 1 104 ? -7.587 3.144 24.001 1.00 95.00 104 THR A CA 1
ATOM 780 C C . THR A 1 104 ? -6.413 3.816 23.294 1.00 95.00 104 THR A C 1
ATOM 782 O O . THR A 1 104 ? -5.785 3.201 22.440 1.00 95.00 104 THR A O 1
ATOM 785 N N . ASP A 1 105 ? -6.081 5.052 23.665 1.00 96.25 105 ASP A N 1
ATOM 786 C CA . ASP A 1 105 ? -5.129 5.886 22.916 1.00 96.25 105 ASP A CA 1
ATOM 787 C C . ASP A 1 105 ? -3.690 5.356 23.044 1.00 96.25 105 ASP A C 1
ATOM 789 O O . ASP A 1 105 ? -2.902 5.410 22.101 1.00 96.25 105 ASP A O 1
ATOM 793 N N . THR A 1 106 ? -3.361 4.753 24.190 1.00 97.38 106 THR A N 1
ATOM 794 C CA . THR A 1 106 ? -2.093 4.043 24.407 1.00 97.38 106 THR A CA 1
ATOM 795 C C . THR A 1 106 ? -2.008 2.741 23.606 1.00 97.38 106 THR A C 1
ATOM 797 O O . THR A 1 106 ? -0.952 2.446 23.047 1.00 97.38 106 THR A O 1
ATOM 800 N N . THR A 1 107 ? -3.106 1.989 23.475 1.00 98.12 107 THR A N 1
ATOM 801 C CA . THR A 1 107 ? -3.172 0.799 22.606 1.00 98.12 107 THR A CA 1
ATOM 802 C C . THR A 1 107 ? -3.065 1.173 21.127 1.00 98.12 107 THR A C 1
ATOM 804 O O . THR A 1 107 ? -2.360 0.494 20.386 1.00 98.12 107 THR A O 1
ATOM 807 N N . VAL A 1 108 ? -3.692 2.276 20.709 1.00 97.94 108 VAL A N 1
ATOM 808 C CA . VAL A 1 108 ? -3.614 2.840 19.349 1.00 97.94 108 VAL A CA 1
ATOM 809 C C . VAL A 1 108 ? -2.168 3.190 18.985 1.00 97.94 108 VAL A C 1
ATOM 811 O O . VAL A 1 108 ? -1.652 2.691 17.987 1.00 97.94 108 VAL A O 1
ATOM 814 N N . ILE A 1 109 ? -1.485 3.986 19.816 1.00 98.06 109 ILE A N 1
ATOM 815 C CA . ILE A 1 109 ? -0.084 4.378 19.581 1.00 98.06 109 ILE A CA 1
ATOM 816 C C . ILE A 1 109 ? 0.855 3.161 19.610 1.00 98.06 109 ILE A C 1
ATOM 818 O O . ILE A 1 109 ? 1.761 3.072 18.782 1.00 98.06 109 ILE A O 1
ATOM 822 N N . GLY A 1 110 ? 0.630 2.200 20.514 1.00 98.19 110 GLY A N 1
ATOM 823 C CA . GLY A 1 110 ? 1.408 0.958 20.569 1.00 98.19 110 GLY A CA 1
ATOM 824 C C . GLY A 1 110 ? 1.237 0.083 19.322 1.00 98.19 110 GLY A C 1
ATOM 825 O O . GLY A 1 110 ? 2.224 -0.421 18.788 1.00 98.19 110 GLY A O 1
ATOM 826 N N . ALA A 1 111 ? 0.006 -0.056 18.824 1.00 98.31 111 ALA A N 1
ATOM 827 C CA . ALA A 1 111 ? -0.297 -0.805 17.605 1.00 98.31 111 ALA A CA 1
ATOM 828 C C . ALA A 1 111 ? 0.302 -0.144 16.356 1.00 98.31 111 ALA A C 1
ATOM 830 O O . ALA A 1 111 ? 0.912 -0.831 15.540 1.00 98.31 111 ALA A O 1
ATOM 831 N N . ALA A 1 112 ? 0.190 1.182 16.243 1.00 98.06 112 ALA A N 1
ATOM 832 C CA . ALA A 1 112 ? 0.769 1.949 15.145 1.00 98.06 112 ALA A CA 1
ATOM 833 C C . ALA A 1 112 ? 2.304 1.880 15.122 1.00 98.06 112 ALA A C 1
ATOM 835 O O . ALA A 1 112 ? 2.888 1.636 14.067 1.00 98.06 112 ALA A O 1
ATOM 836 N N . ARG A 1 113 ? 2.964 2.022 16.284 1.00 97.81 113 ARG A N 1
ATOM 837 C CA . ARG A 1 113 ? 4.424 1.862 16.398 1.00 97.81 113 ARG A CA 1
ATOM 838 C C . ARG A 1 113 ? 4.857 0.463 15.961 1.00 97.81 113 ARG A C 1
ATOM 840 O O . ARG A 1 113 ? 5.722 0.351 15.101 1.00 97.81 113 ARG A O 1
ATOM 847 N N . LYS A 1 114 ? 4.199 -0.583 16.478 1.00 97.75 114 LYS A N 1
ATOM 848 C CA . LYS A 1 114 ? 4.493 -1.975 16.105 1.00 97.75 114 LYS A CA 1
ATOM 849 C C . LYS A 1 114 ? 4.295 -2.235 14.608 1.00 97.75 114 LYS A C 1
ATOM 851 O O . LYS A 1 114 ? 5.139 -2.875 13.996 1.00 97.75 114 LYS A O 1
ATOM 856 N N . PHE A 1 115 ? 3.207 -1.734 14.018 1.00 97.75 115 PHE A N 1
ATOM 857 C CA . PHE A 1 115 ? 2.946 -1.900 12.587 1.00 97.75 115 PHE A CA 1
ATOM 858 C C . PHE A 1 115 ? 4.073 -1.309 11.733 1.00 97.75 115 PHE A C 1
ATOM 860 O O . PHE A 1 115 ? 4.573 -1.990 10.842 1.00 97.75 115 PHE A O 1
ATOM 867 N N . LEU A 1 116 ? 4.516 -0.081 12.022 1.00 97.12 116 LEU A N 1
ATOM 868 C CA . LEU A 1 116 ? 5.606 0.543 11.266 1.00 97.12 116 LEU A CA 1
ATOM 869 C C . LEU A 1 116 ? 6.954 -0.163 11.487 1.00 97.12 116 LEU A C 1
ATOM 871 O O . LEU A 1 116 ? 7.724 -0.282 10.540 1.00 97.12 116 LEU A O 1
ATOM 875 N N . GLU A 1 117 ? 7.215 -0.667 12.697 1.00 95.62 117 GLU A N 1
ATOM 876 C CA . GLU A 1 117 ? 8.430 -1.425 13.042 1.00 95.62 117 GLU A CA 1
ATOM 877 C C . GLU A 1 117 ? 8.502 -2.769 12.296 1.00 95.62 117 GLU A C 1
ATOM 879 O O . GLU A 1 117 ? 9.569 -3.169 11.836 1.00 95.62 117 GLU A O 1
ATOM 884 N N . GLU A 1 118 ? 7.362 -3.445 12.123 1.00 94.19 118 GLU A N 1
ATOM 885 C CA . GLU A 1 118 ? 7.262 -4.696 11.358 1.00 94.19 118 GLU A CA 1
ATOM 886 C C . GLU A 1 118 ? 7.193 -4.479 9.833 1.00 94.19 118 GLU A C 1
ATOM 888 O O . GLU A 1 118 ? 7.504 -5.406 9.085 1.00 94.19 118 GLU A O 1
ATOM 893 N N . THR A 1 119 ? 6.806 -3.283 9.364 1.00 94.00 119 THR A N 1
ATOM 894 C CA . THR A 1 119 ? 6.543 -3.009 7.933 1.00 94.00 119 THR A CA 1
ATOM 895 C C . THR A 1 119 ? 7.661 -2.236 7.229 1.00 94.00 119 THR A C 1
ATOM 897 O O . THR A 1 119 ? 7.906 -2.504 6.059 1.00 94.00 119 THR A O 1
ATOM 900 N N . ILE A 1 120 ? 8.346 -1.293 7.894 1.00 93.88 120 ILE A N 1
ATOM 901 C CA . ILE A 1 120 ? 9.338 -0.392 7.271 1.00 93.88 120 ILE A CA 1
ATOM 902 C C . ILE A 1 120 ? 10.696 -0.539 7.978 1.00 93.88 120 ILE A C 1
ATOM 904 O O . ILE A 1 120 ? 11.084 0.269 8.820 1.00 93.88 120 ILE A O 1
ATOM 908 N N . LEU A 1 121 ? 11.463 -1.571 7.626 1.00 90.56 121 LEU A N 1
ATOM 909 C CA . LEU A 1 121 ? 12.629 -2.048 8.391 1.00 90.56 121 LEU A CA 1
ATOM 910 C C . LEU A 1 121 ? 13.804 -1.054 8.489 1.00 90.56 121 LEU A C 1
ATOM 912 O O . LEU A 1 121 ? 14.731 -1.269 9.269 1.00 90.56 121 LEU A O 1
ATOM 916 N N . ASN A 1 122 ? 13.805 0.015 7.687 1.00 91.00 122 ASN A N 1
ATOM 917 C CA . ASN A 1 122 ? 14.868 1.027 7.661 1.00 91.00 122 ASN A CA 1
ATOM 918 C C . ASN A 1 122 ? 14.492 2.358 8.345 1.00 91.00 122 ASN A C 1
ATOM 920 O O . ASN A 1 122 ? 15.265 3.315 8.262 1.00 91.00 122 ASN A O 1
ATOM 924 N N . ILE A 1 123 ? 13.343 2.442 9.028 1.00 91.00 123 ILE A N 1
ATOM 925 C CA . ILE A 1 123 ? 12.898 3.659 9.723 1.00 91.00 123 ILE A CA 1
ATOM 926 C C . ILE A 1 123 ? 13.267 3.645 11.220 1.00 91.00 123 ILE A C 1
ATOM 928 O O . ILE A 1 123 ? 13.122 2.635 11.901 1.00 91.00 123 ILE A O 1
ATOM 932 N N . ASP A 1 124 ? 13.725 4.780 11.758 1.00 93.94 124 ASP A N 1
ATOM 933 C CA . ASP A 1 124 ? 13.877 4.991 13.205 1.00 93.94 124 ASP A CA 1
ATOM 934 C C . ASP A 1 124 ? 12.594 5.661 13.727 1.00 93.94 124 ASP A C 1
ATOM 936 O O . ASP A 1 124 ? 12.338 6.830 13.440 1.00 93.94 124 ASP A O 1
ATOM 940 N N . LEU A 1 125 ? 11.763 4.934 14.478 1.00 94.88 125 LEU A N 1
ATOM 941 C CA . LEU A 1 125 ? 10.466 5.434 14.963 1.00 94.88 125 LEU A CA 1
ATOM 942 C C . LEU A 1 125 ? 10.553 6.407 16.152 1.00 94.88 125 LEU A C 1
ATOM 944 O O . LEU A 1 125 ? 9.516 6.893 16.610 1.00 94.88 125 LEU A O 1
ATOM 948 N N . GLU A 1 126 ? 11.748 6.694 16.667 1.00 94.69 126 GLU A N 1
ATOM 949 C CA . GLU A 1 126 ? 11.975 7.747 17.668 1.00 94.69 126 GLU A CA 1
ATOM 950 C C . GLU A 1 126 ? 12.490 9.046 17.020 1.00 94.69 126 GLU A C 1
ATOM 952 O O . GLU A 1 126 ? 12.342 10.122 17.600 1.00 94.69 126 GLU A O 1
ATOM 957 N N . ARG A 1 127 ? 13.077 8.969 15.813 1.00 94.62 127 ARG A N 1
ATOM 958 C CA . ARG A 1 127 ? 13.631 10.126 15.080 1.00 94.62 127 ARG A CA 1
ATOM 959 C C . ARG A 1 127 ? 12.837 10.539 13.845 1.00 94.62 127 ARG A C 1
ATOM 961 O O . ARG A 1 127 ? 12.719 11.729 13.572 1.00 94.62 127 ARG A O 1
ATOM 968 N N . HIS A 1 128 ? 12.360 9.574 13.061 1.00 96.62 128 HIS A N 1
ATOM 969 C CA . HIS A 1 128 ? 11.842 9.800 11.708 1.00 96.62 128 HIS A CA 1
ATOM 970 C C . HIS A 1 128 ? 10.316 9.917 11.643 1.00 96.62 128 HIS A C 1
ATOM 972 O O . HIS A 1 128 ? 9.796 10.340 10.612 1.00 96.62 128 HIS A O 1
ATOM 978 N N . VAL A 1 129 ? 9.593 9.542 12.705 1.00 97.94 129 VAL A N 1
ATOM 979 C CA . VAL A 1 129 ? 8.122 9.525 12.724 1.00 97.94 129 VAL A CA 1
ATOM 980 C C . VAL A 1 129 ? 7.579 10.193 13.983 1.00 97.94 129 VAL A C 1
ATOM 982 O O . VAL A 1 129 ? 7.920 9.811 15.100 1.00 97.94 129 VAL A O 1
ATOM 985 N N . ILE A 1 130 ? 6.667 11.147 13.804 1.00 98.31 130 ILE A N 1
ATOM 986 C CA . ILE A 1 130 ? 5.816 11.671 14.875 1.00 98.31 130 ILE A CA 1
ATOM 987 C C . ILE A 1 130 ? 4.459 10.971 14.771 1.00 98.31 130 ILE A C 1
ATOM 989 O O . ILE A 1 130 ? 3.688 11.246 13.854 1.00 98.31 130 ILE A O 1
ATOM 993 N N . LEU A 1 131 ? 4.169 10.074 15.718 1.00 97.88 131 LEU A N 1
ATOM 994 C CA . LEU A 1 131 ? 2.849 9.457 15.874 1.00 97.88 131 LEU A CA 1
ATOM 995 C C . LEU A 1 131 ? 1.965 10.330 16.771 1.00 97.88 131 LEU A C 1
ATOM 997 O O . LEU A 1 131 ? 2.296 10.557 17.937 1.00 97.88 131 LEU A O 1
ATOM 1001 N N . ASP A 1 132 ? 0.820 10.764 16.255 1.00 98.00 132 ASP A N 1
ATOM 1002 C CA . ASP A 1 132 ? -0.208 11.487 17.000 1.00 98.00 132 ASP A CA 1
ATOM 1003 C C . ASP A 1 132 ? -1.548 10.732 16.952 1.00 98.00 132 ASP A C 1
ATOM 1005 O O . ASP A 1 132 ? -1.890 10.089 15.960 1.00 98.00 132 ASP A O 1
ATOM 1009 N N . CYS A 1 133 ? -2.327 10.807 18.030 1.00 97.31 133 CYS A N 1
ATOM 1010 C CA . CYS A 1 133 ? -3.646 10.193 18.150 1.00 97.31 133 CYS A CA 1
ATOM 1011 C C . CYS A 1 133 ? -4.682 11.258 18.527 1.00 97.31 133 CYS A C 1
ATOM 1013 O O . CYS A 1 133 ? -4.590 11.906 19.573 1.00 97.31 133 CYS A O 1
ATOM 1015 N N . LYS A 1 134 ? -5.703 11.415 17.679 1.00 96.38 134 LYS A N 1
ATOM 1016 C CA . LYS A 1 134 ? -6.852 12.315 17.887 1.00 96.38 134 LYS A CA 1
ATOM 1017 C C . LYS A 1 134 ? -8.201 11.594 17.813 1.00 96.38 134 LYS A C 1
ATOM 1019 O O . LYS A 1 134 ? -9.232 12.258 17.758 1.00 96.38 134 LYS A O 1
ATOM 1024 N N . ILE A 1 135 ? -8.200 10.257 17.872 1.00 94.12 135 ILE A N 1
ATOM 1025 C CA . ILE A 1 135 ? -9.408 9.419 17.906 1.00 94.12 135 ILE A CA 1
ATOM 1026 C C . ILE A 1 135 ? -10.419 9.969 18.919 1.00 94.12 135 ILE A C 1
ATOM 1028 O O . ILE A 1 135 ? -10.139 10.069 20.119 1.00 94.12 135 ILE A O 1
ATOM 1032 N N . GLY A 1 136 ? -11.611 10.309 18.435 1.00 90.06 136 GLY A N 1
ATOM 1033 C CA . GLY A 1 136 ? -12.705 10.804 19.263 1.00 90.06 136 GLY A CA 1
ATOM 1034 C C . GLY A 1 136 ? -13.404 9.684 20.033 1.00 90.06 136 GLY A C 1
ATOM 1035 O O . GLY A 1 136 ? -13.407 8.522 19.620 1.00 90.06 136 GLY A O 1
ATOM 1036 N N . SER A 1 137 ? -14.060 10.026 21.141 1.00 83.56 137 SER A N 1
ATOM 1037 C CA . SER A 1 137 ? -15.011 9.105 21.769 1.00 83.56 137 SER A CA 1
ATOM 1038 C C . SER A 1 137 ? -16.221 8.901 20.852 1.00 83.56 137 SER A C 1
ATOM 1040 O O . SER A 1 137 ? -16.827 9.870 20.389 1.00 83.56 137 SER A O 1
ATOM 1042 N N . GLY A 1 138 ? -16.593 7.648 20.590 1.00 66.81 138 GLY A N 1
ATOM 1043 C CA . GLY A 1 138 ? -17.843 7.320 19.902 1.00 66.81 138 GLY A CA 1
ATOM 1044 C C . GLY A 1 138 ? -19.071 7.763 20.707 1.00 66.81 138 GLY A C 1
ATOM 1045 O O . GLY A 1 138 ? -19.049 7.761 21.937 1.00 66.81 138 GLY A O 1
ATOM 1046 N N . SER A 1 139 ? -20.157 8.129 20.021 1.00 54.16 139 SER A N 1
ATOM 1047 C CA . SER A 1 139 ? -21.433 8.441 20.671 1.00 54.16 139 SER A CA 1
ATOM 1048 C C . SER A 1 139 ? -22.032 7.189 21.319 1.00 54.16 139 SER A C 1
ATOM 1050 O O . SER A 1 139 ? -22.116 6.130 20.691 1.00 54.16 139 SER A O 1
ATOM 1052 N N . THR A 1 140 ? -22.480 7.313 22.572 1.00 51.47 140 THR A N 1
ATOM 1053 C CA . THR A 1 140 ? -23.015 6.208 23.390 1.00 51.47 140 THR A CA 1
ATOM 1054 C C . THR A 1 140 ? -24.170 5.458 22.731 1.00 51.47 140 THR A C 1
ATOM 1056 O O . THR A 1 140 ? -24.331 4.263 22.959 1.00 51.47 140 THR A O 1
ATOM 1059 N N . ASP A 1 141 ? -24.933 6.114 21.856 1.00 48.78 141 ASP A N 1
ATOM 1060 C CA . ASP A 1 141 ? -26.070 5.520 21.143 1.00 48.78 141 ASP A CA 1
ATOM 1061 C C . ASP A 1 141 ? -25.680 4.264 20.338 1.00 48.78 141 ASP A C 1
ATOM 1063 O O . ASP A 1 141 ? -26.448 3.299 20.266 1.00 48.78 141 ASP A O 1
ATOM 1067 N N . LEU A 1 142 ? -24.454 4.222 19.797 1.00 50.84 142 LEU A N 1
ATOM 1068 C CA . LEU A 1 142 ? -23.951 3.101 18.993 1.00 50.84 142 LEU A CA 1
ATOM 1069 C C . LEU A 1 142 ? -23.509 1.889 19.830 1.00 50.84 142 LEU A C 1
ATOM 1071 O O . LEU A 1 142 ? -23.402 0.789 19.288 1.00 50.84 142 LEU A O 1
ATOM 1075 N N . GLN A 1 143 ? -23.366 2.020 21.156 1.00 53.16 143 GLN A N 1
ATOM 1076 C CA . GLN A 1 143 ? -23.199 0.857 22.046 1.00 53.16 143 GLN A CA 1
ATOM 1077 C C . GLN A 1 143 ? -24.406 -0.096 21.957 1.00 53.16 143 GLN A C 1
ATOM 1079 O O . GLN A 1 143 ? -24.273 -1.304 22.148 1.00 53.16 143 GLN A O 1
ATOM 1084 N N . SER A 1 144 ? -25.590 0.427 21.611 1.00 52.22 144 SER A N 1
ATOM 1085 C CA . SER A 1 144 ? -26.820 -0.362 21.493 1.00 52.22 144 SER A CA 1
ATOM 1086 C C . SER A 1 144 ? -26.825 -1.371 20.331 1.00 52.22 144 SER A C 1
ATOM 1088 O O . SER A 1 144 ? -27.622 -2.313 20.376 1.00 52.22 144 SER A O 1
ATOM 1090 N N . VAL A 1 145 ? -25.932 -1.203 19.344 1.00 52.75 145 VAL A N 1
ATOM 1091 C CA . VAL A 1 145 ? -25.785 -2.056 18.149 1.00 52.75 145 VAL A CA 1
ATOM 1092 C C . VAL A 1 145 ? -25.039 -3.362 18.456 1.00 52.75 145 VAL A C 1
ATOM 1094 O O . VAL A 1 145 ? -25.376 -4.410 17.908 1.00 52.75 145 VAL A O 1
ATOM 1097 N N . PHE A 1 146 ? -24.068 -3.331 19.374 1.00 54.62 146 PHE A N 1
ATOM 1098 C CA . PHE A 1 146 ? -23.137 -4.437 19.650 1.00 54.62 146 PHE A CA 1
ATOM 1099 C C . PHE A 1 146 ? -23.575 -5.320 20.835 1.00 54.62 146 PHE A C 1
ATOM 1101 O O . PHE A 1 146 ? -22.777 -5.726 21.681 1.00 54.62 146 PHE A O 1
ATOM 1108 N N . LYS A 1 147 ? -24.872 -5.637 20.919 1.00 55.53 147 LYS A N 1
ATOM 1109 C CA . LYS A 1 147 ? -25.416 -6.493 21.988 1.00 55.53 147 LYS A CA 1
ATOM 1110 C C . LYS A 1 147 ? -25.023 -7.960 21.785 1.00 55.53 147 LYS A C 1
ATOM 1112 O O . LYS A 1 147 ? -25.364 -8.569 20.771 1.00 55.53 147 LYS A O 1
ATOM 1117 N N . ARG A 1 148 ? -24.355 -8.546 22.789 1.00 54.94 148 ARG A N 1
ATOM 1118 C CA . ARG A 1 148 ? -23.932 -9.960 22.793 1.00 54.94 148 ARG A CA 1
ATOM 1119 C C . ARG A 1 148 ? -25.097 -10.903 22.446 1.00 54.94 148 ARG A C 1
ATOM 1121 O O . ARG A 1 148 ? -26.191 -10.780 22.991 1.00 54.94 148 ARG A O 1
ATOM 1128 N N . GLY A 1 149 ? -24.827 -11.896 21.596 1.00 56.62 149 GLY A N 1
ATOM 1129 C CA . GLY A 1 149 ? -25.762 -12.985 21.283 1.00 56.62 149 GLY A CA 1
ATOM 1130 C C . GLY A 1 149 ? -26.809 -12.688 20.201 1.00 56.62 149 GLY A C 1
ATOM 1131 O O . GLY A 1 149 ? -27.653 -13.543 19.940 1.00 56.62 149 GLY A O 1
ATOM 1132 N N . GLN A 1 150 ? -26.761 -11.522 19.552 1.00 65.81 150 GLN A N 1
ATOM 1133 C CA . GLN A 1 150 ? -27.573 -11.207 18.371 1.00 65.81 150 GLN A CA 1
ATOM 1134 C C . GLN A 1 150 ? -26.674 -10.949 17.154 1.00 65.81 150 GLN A C 1
ATOM 1136 O O . GLN A 1 150 ? -25.482 -10.684 17.296 1.00 65.81 150 GLN A O 1
ATOM 1141 N N . VAL A 1 151 ? -27.237 -11.055 15.947 1.00 72.06 151 VAL A N 1
ATOM 1142 C CA . VAL A 1 151 ? -26.545 -10.610 14.726 1.00 72.06 151 VAL A CA 1
ATOM 1143 C C . VAL A 1 151 ? -26.450 -9.079 14.793 1.00 72.06 151 VAL A C 1
ATOM 1145 O O . VAL A 1 151 ? -27.490 -8.455 15.020 1.00 72.06 151 VAL A O 1
ATOM 1148 N N . PRO A 1 152 ? -25.260 -8.471 14.628 1.00 69.69 152 PRO A N 1
ATOM 1149 C CA . PRO A 1 152 ? -25.119 -7.020 14.686 1.00 69.69 152 PRO A CA 1
ATOM 1150 C C . PRO A 1 152 ? -25.925 -6.346 13.571 1.00 69.69 152 PRO A C 1
ATOM 1152 O O . PRO A 1 152 ? -26.117 -6.907 12.489 1.00 69.69 152 PRO A O 1
ATOM 1155 N N . LEU A 1 153 ? -26.394 -5.130 13.843 1.00 76.62 153 LEU A N 1
ATOM 1156 C CA . LEU A 1 153 ? -26.967 -4.264 12.813 1.00 76.62 153 LEU A CA 1
ATOM 1157 C C . LEU A 1 153 ? -25.831 -3.620 12.004 1.00 76.62 153 LEU A C 1
ATOM 1159 O O . LEU A 1 153 ? -24.713 -3.491 12.501 1.00 76.62 153 LEU A O 1
ATOM 1163 N N . ALA A 1 154 ? -26.123 -3.197 10.773 1.00 76.81 154 ALA A N 1
ATOM 1164 C CA . ALA A 1 154 ? -25.191 -2.372 10.011 1.00 76.81 154 ALA A CA 1
ATOM 1165 C C . ALA A 1 154 ? -24.959 -1.028 10.729 1.00 76.81 154 ALA A C 1
ATOM 1167 O O . ALA A 1 154 ? -25.892 -0.459 11.302 1.00 76.81 154 ALA A O 1
ATOM 1168 N N . ASN A 1 155 ? -23.720 -0.541 10.697 1.00 75.56 155 ASN A N 1
ATOM 1169 C CA . ASN A 1 155 ? -23.329 0.779 11.196 1.00 75.56 155 ASN A CA 1
ATOM 1170 C C . ASN A 1 155 ? -23.696 1.904 10.211 1.00 75.56 155 ASN A C 1
ATOM 1172 O O . ASN A 1 155 ? -24.019 3.000 10.661 1.00 75.56 155 ASN A O 1
ATOM 1176 N N . ASP A 1 156 ? -23.690 1.623 8.903 1.00 77.19 156 ASP A N 1
ATOM 1177 C CA . ASP A 1 156 ? -24.052 2.564 7.836 1.00 77.19 156 ASP A CA 1
ATOM 1178 C C . ASP A 1 156 ? -24.681 1.851 6.610 1.00 77.19 156 ASP A C 1
ATOM 1180 O O . ASP A 1 156 ? -24.777 0.621 6.559 1.00 77.19 156 ASP A O 1
ATOM 1184 N N . THR A 1 157 ? -25.142 2.619 5.618 1.00 85.00 157 THR A N 1
ATOM 1185 C CA . THR A 1 157 ? -25.718 2.140 4.348 1.00 85.00 157 THR A CA 1
ATOM 1186 C C . THR A 1 157 ? -24.635 2.019 3.271 1.00 85.00 157 THR A C 1
ATOM 1188 O O . THR A 1 157 ? -24.560 2.820 2.341 1.00 85.00 157 THR A O 1
ATOM 1191 N N . SER A 1 158 ? -23.785 1.003 3.404 1.00 83.12 158 SER A N 1
ATOM 1192 C CA . SER A 1 158 ? -22.649 0.748 2.506 1.00 83.12 158 SER A CA 1
ATOM 1193 C C . SER A 1 158 ? -22.931 -0.374 1.495 1.00 83.12 158 SER A C 1
ATOM 1195 O O . SER A 1 158 ? -23.823 -1.202 1.691 1.00 83.12 158 SER A O 1
ATOM 1197 N N . PHE A 1 159 ? -22.127 -0.445 0.431 1.00 86.94 159 PHE A N 1
ATOM 1198 C CA . PHE A 1 159 ? -22.072 -1.580 -0.496 1.00 86.94 159 PHE A CA 1
ATOM 1199 C C . PHE A 1 159 ? -20.637 -2.115 -0.594 1.00 86.94 159 PHE A C 1
ATOM 1201 O O . PHE A 1 159 ? -19.685 -1.398 -0.302 1.00 86.94 159 PHE A O 1
ATOM 1208 N N . GLY A 1 160 ? -20.488 -3.376 -0.996 1.00 83.69 160 GLY A N 1
ATOM 1209 C CA . GLY A 1 160 ? -19.195 -4.011 -1.245 1.00 83.69 160 GLY A CA 1
ATOM 1210 C C . GLY A 1 160 ? -19.219 -4.745 -2.581 1.00 83.69 160 GLY A C 1
ATOM 1211 O O . GLY A 1 160 ? -20.251 -5.303 -2.957 1.00 83.69 160 GLY A O 1
ATOM 1212 N N . VAL A 1 161 ? -18.093 -4.727 -3.289 1.00 88.38 161 VAL A N 1
ATOM 1213 C CA . VAL A 1 161 ? -17.908 -5.357 -4.603 1.00 88.38 161 VAL A CA 1
ATOM 1214 C C . VAL A 1 161 ? -16.759 -6.358 -4.504 1.00 88.38 161 VAL A C 1
ATOM 1216 O O . VAL A 1 161 ? -15.815 -6.152 -3.746 1.00 88.38 161 VAL A O 1
ATOM 1219 N N . GLY A 1 162 ? -16.848 -7.451 -5.255 1.00 86.00 162 GLY A N 1
ATOM 1220 C CA . GLY A 1 162 ? -15.792 -8.447 -5.382 1.00 86.00 162 GLY A CA 1
ATOM 1221 C C . GLY A 1 162 ? -16.062 -9.350 -6.580 1.00 86.00 162 GLY A C 1
ATOM 1222 O O . GLY A 1 162 ? -17.218 -9.562 -6.951 1.00 86.00 162 GLY A O 1
ATOM 1223 N N . PHE A 1 163 ? -14.997 -9.864 -7.181 1.00 89.88 163 PHE A N 1
ATOM 1224 C CA . PHE A 1 163 ? -15.020 -10.700 -8.378 1.00 89.88 163 PHE A CA 1
ATOM 1225 C C . PHE A 1 163 ? -13.983 -11.826 -8.247 1.00 89.88 163 PHE A C 1
ATOM 1227 O O . PHE A 1 163 ? -13.150 -11.805 -7.341 1.00 89.88 163 PHE A O 1
ATOM 1234 N N . ALA A 1 164 ? -14.084 -12.841 -9.105 1.00 82.56 164 ALA A N 1
ATOM 1235 C CA . ALA A 1 164 ? -13.117 -13.930 -9.229 1.00 82.56 164 ALA A CA 1
ATOM 1236 C C . ALA A 1 164 ? -13.334 -14.676 -10.566 1.00 82.56 164 ALA A C 1
ATOM 1238 O O . ALA A 1 164 ? -14.492 -14.798 -10.987 1.00 82.56 164 ALA A O 1
ATOM 1239 N N . PRO A 1 165 ? -12.286 -15.251 -11.190 1.00 93.50 165 PRO A N 1
ATOM 1240 C CA . PRO A 1 165 ? -10.867 -15.131 -10.827 1.00 93.50 165 PRO A CA 1
ATOM 1241 C C . PRO A 1 165 ? -10.326 -13.710 -11.077 1.00 93.50 165 PRO A C 1
ATOM 1243 O O . PRO A 1 165 ? -11.079 -12.837 -11.504 1.00 93.50 165 PRO A O 1
ATOM 1246 N N . LEU A 1 166 ? -9.042 -13.496 -10.784 1.00 93.00 166 LEU A N 1
ATOM 1247 C CA . LEU A 1 166 ? -8.281 -12.381 -11.354 1.00 93.00 166 LEU A CA 1
ATOM 1248 C C . LEU A 1 166 ? -7.985 -12.659 -12.840 1.00 93.00 166 LEU A C 1
ATOM 1250 O O . LEU A 1 166 ? -8.005 -13.821 -13.259 1.00 93.00 166 LEU A O 1
ATOM 1254 N N . SER A 1 167 ? -7.693 -11.615 -13.612 1.00 94.50 167 SER A N 1
ATOM 1255 C CA . SER A 1 167 ? -7.044 -11.732 -14.923 1.00 94.50 167 SER A CA 1
ATOM 1256 C C . SER A 1 167 ? -5.547 -12.047 -14.797 1.00 94.50 167 SER A C 1
ATOM 1258 O O . SER A 1 167 ? -4.953 -11.878 -13.729 1.00 94.50 167 SER A O 1
ATOM 1260 N N . GLU A 1 168 ? -4.897 -12.424 -15.900 1.00 95.38 168 GLU A N 1
ATOM 1261 C CA . GLU A 1 168 ? -3.432 -12.509 -15.976 1.00 95.38 168 GLU A CA 1
ATOM 1262 C C . GLU A 1 168 ? -2.757 -11.162 -15.670 1.00 95.38 168 GLU A C 1
ATOM 1264 O O . GLU A 1 168 ? -1.712 -11.134 -15.025 1.00 95.38 168 GLU A O 1
ATOM 1269 N N . THR A 1 169 ? -3.337 -10.034 -16.103 1.00 96.25 169 THR A N 1
ATOM 1270 C CA . THR A 1 169 ? -2.782 -8.695 -15.828 1.00 96.25 169 THR A CA 1
ATOM 1271 C C . THR A 1 169 ? -2.871 -8.362 -14.341 1.00 96.25 169 THR A C 1
ATOM 1273 O O . THR A 1 169 ? -1.939 -7.785 -13.777 1.00 96.25 169 THR A O 1
ATOM 1276 N N . GLU A 1 170 ? -3.977 -8.732 -13.695 1.00 96.88 170 GLU A N 1
ATOM 1277 C CA . GLU A 1 170 ? -4.215 -8.530 -12.267 1.00 96.88 170 GLU A CA 1
ATOM 1278 C C . GLU A 1 170 ? -3.338 -9.441 -11.413 1.00 96.88 170 GLU A C 1
ATOM 1280 O O . GLU A 1 170 ? -2.671 -8.954 -10.498 1.00 96.88 170 GLU A O 1
ATOM 1285 N N . GLU A 1 171 ? -3.286 -10.737 -11.732 1.00 97.31 171 GLU A N 1
ATOM 1286 C CA . GLU A 1 171 ? -2.436 -11.706 -11.042 1.00 97.31 171 GLU A CA 1
ATOM 1287 C C . GLU A 1 171 ? -0.954 -11.341 -11.190 1.00 97.31 171 GLU A C 1
ATOM 1289 O O . GLU A 1 171 ? -0.242 -11.297 -10.187 1.00 97.31 171 GLU A O 1
ATOM 1294 N N . LEU A 1 172 ? -0.498 -10.979 -12.393 1.00 97.56 172 LEU A N 1
ATOM 1295 C CA . LEU A 1 172 ? 0.887 -10.570 -12.621 1.00 97.56 172 LEU A CA 1
ATOM 1296 C C . LEU A 1 172 ? 1.226 -9.264 -11.882 1.00 97.56 172 LEU A C 1
ATOM 1298 O O . LEU A 1 172 ? 2.234 -9.207 -11.184 1.00 97.56 172 LEU A O 1
ATOM 1302 N N . THR A 1 173 ? 0.363 -8.241 -11.946 1.00 97.25 173 THR A N 1
ATOM 1303 C CA . THR A 1 173 ? 0.556 -6.972 -11.208 1.00 97.25 173 THR A CA 1
ATOM 1304 C C . THR A 1 173 ? 0.595 -7.197 -9.692 1.00 97.25 173 THR A C 1
ATOM 1306 O O . THR A 1 173 ? 1.403 -6.587 -8.987 1.00 97.25 173 THR A O 1
ATOM 1309 N N . TYR A 1 174 ? -0.252 -8.094 -9.181 1.00 97.56 174 TYR A N 1
ATOM 1310 C CA . TYR A 1 174 ? -0.298 -8.474 -7.771 1.00 97.56 174 TYR A CA 1
ATOM 1311 C C . TYR A 1 174 ? 0.953 -9.251 -7.334 1.00 97.56 174 TYR A C 1
ATOM 1313 O O . TYR A 1 174 ? 1.572 -8.917 -6.319 1.00 97.56 174 TYR A O 1
ATOM 1321 N N . ASN A 1 175 ? 1.354 -10.253 -8.118 1.00 97.69 175 ASN A N 1
ATOM 1322 C CA . ASN A 1 175 ? 2.497 -11.113 -7.831 1.00 97.69 175 ASN A CA 1
ATOM 1323 C C . ASN A 1 175 ? 3.837 -10.379 -7.977 1.00 97.69 175 ASN A C 1
ATOM 1325 O O . ASN A 1 175 ? 4.755 -10.681 -7.219 1.00 97.69 175 ASN A O 1
ATOM 1329 N N . THR A 1 176 ? 3.967 -9.400 -8.881 1.00 97.81 176 THR A N 1
ATOM 1330 C CA . THR A 1 176 ? 5.203 -8.615 -9.049 1.00 97.81 176 THR A CA 1
ATOM 1331 C C . THR A 1 176 ? 5.612 -7.886 -7.768 1.00 97.81 176 THR A C 1
ATOM 1333 O O . THR A 1 176 ? 6.760 -8.018 -7.346 1.00 97.81 176 THR A O 1
ATOM 1336 N N . GLU A 1 177 ? 4.702 -7.153 -7.115 1.00 96.88 177 GLU A N 1
ATOM 1337 C CA . GLU A 1 177 ? 5.029 -6.441 -5.865 1.00 96.88 177 GLU A CA 1
ATOM 1338 C C . GLU A 1 177 ? 5.386 -7.423 -4.743 1.00 96.88 177 GLU A C 1
ATOM 1340 O O . GLU A 1 177 ? 6.405 -7.251 -4.070 1.00 96.88 177 GLU A O 1
ATOM 1345 N N . ARG A 1 178 ? 4.612 -8.505 -4.600 1.00 96.38 178 ARG A N 1
ATOM 1346 C CA . ARG A 1 178 ? 4.859 -9.512 -3.563 1.00 96.38 178 ARG A CA 1
ATOM 1347 C C . ARG A 1 178 ? 6.172 -10.256 -3.772 1.00 96.38 178 ARG A C 1
ATOM 1349 O O . ARG A 1 178 ? 6.898 -10.456 -2.808 1.00 96.38 178 ARG A O 1
ATOM 1356 N N . PHE A 1 179 ? 6.525 -10.601 -5.008 1.00 97.31 179 PHE A N 1
ATOM 1357 C CA . PHE A 1 179 ? 7.811 -11.216 -5.346 1.00 97.31 179 PHE A CA 1
ATOM 1358 C C . PHE A 1 179 ? 8.996 -10.285 -5.040 1.00 97.31 179 PHE A C 1
ATOM 1360 O O . PHE A 1 179 ? 10.024 -10.730 -4.526 1.00 97.31 179 PHE A O 1
ATOM 1367 N N . MET A 1 180 ? 8.860 -8.977 -5.283 1.00 97.00 180 MET A N 1
ATOM 1368 C CA . MET A 1 180 ? 9.905 -8.020 -4.906 1.00 97.00 180 MET A CA 1
ATOM 1369 C C . MET A 1 180 ? 10.098 -7.940 -3.385 1.00 97.00 180 MET A C 1
ATOM 1371 O O . MET A 1 180 ? 11.243 -7.918 -2.936 1.00 97.00 180 MET A O 1
ATOM 1375 N N . ILE A 1 181 ? 9.017 -7.942 -2.596 1.00 94.62 181 ILE A N 1
ATOM 1376 C CA . ILE A 1 181 ? 9.070 -7.835 -1.126 1.00 94.62 181 ILE A CA 1
ATOM 1377 C C . ILE A 1 181 ? 9.434 -9.161 -0.435 1.00 94.62 181 ILE A C 1
ATOM 1379 O O . ILE A 1 181 ? 10.332 -9.177 0.402 1.00 94.62 181 ILE A O 1
ATOM 1383 N N . GLU A 1 182 ? 8.742 -10.259 -0.746 1.00 94.19 182 GLU A N 1
ATOM 1384 C CA . GLU A 1 182 ? 8.805 -11.535 -0.008 1.00 94.19 182 GLU A CA 1
ATOM 1385 C C . GLU A 1 182 ? 9.934 -12.465 -0.490 1.00 94.19 182 GLU A C 1
ATOM 1387 O O . GLU A 1 182 ? 10.437 -13.294 0.280 1.00 94.19 182 GLU A O 1
ATOM 1392 N N . ASP A 1 183 ? 10.353 -12.331 -1.752 1.00 94.94 183 ASP A N 1
ATOM 1393 C CA . ASP A 1 183 ? 11.466 -13.082 -2.333 1.00 94.94 183 ASP A CA 1
ATOM 1394 C C . ASP A 1 183 ? 12.719 -12.213 -2.468 1.00 94.94 183 ASP A C 1
ATOM 1396 O O . ASP A 1 183 ? 13.635 -12.358 -1.654 1.00 94.94 183 ASP A O 1
ATOM 1400 N N . LEU A 1 184 ? 12.769 -11.317 -3.463 1.00 95.69 184 LEU A N 1
ATOM 1401 C CA . LEU A 1 184 ? 14.010 -10.632 -3.850 1.00 95.69 184 LEU A CA 1
ATOM 1402 C C . LEU A 1 184 ? 14.609 -9.839 -2.686 1.00 95.69 184 LEU A C 1
ATOM 1404 O O . LEU A 1 184 ? 15.754 -10.076 -2.303 1.00 95.69 184 LEU A O 1
ATOM 1408 N N . ARG A 1 185 ? 13.828 -8.946 -2.076 1.00 94.38 185 ARG A N 1
ATOM 1409 C CA . ARG A 1 185 ? 14.275 -8.090 -0.972 1.00 94.38 185 ARG A CA 1
ATOM 1410 C C . ARG A 1 185 ? 14.744 -8.885 0.242 1.00 94.38 185 ARG A C 1
ATOM 1412 O O . ARG A 1 185 ? 15.797 -8.600 0.807 1.00 94.38 185 ARG A O 1
ATOM 1419 N N . THR A 1 186 ? 13.945 -9.861 0.665 1.00 88.50 186 THR A N 1
ATOM 1420 C CA . THR A 1 186 ? 14.177 -10.623 1.900 1.00 88.50 186 THR A CA 1
ATOM 1421 C C . THR A 1 186 ? 15.349 -11.603 1.791 1.00 88.50 186 THR A C 1
ATOM 1423 O O . THR A 1 186 ? 15.892 -12.002 2.822 1.00 88.50 186 TH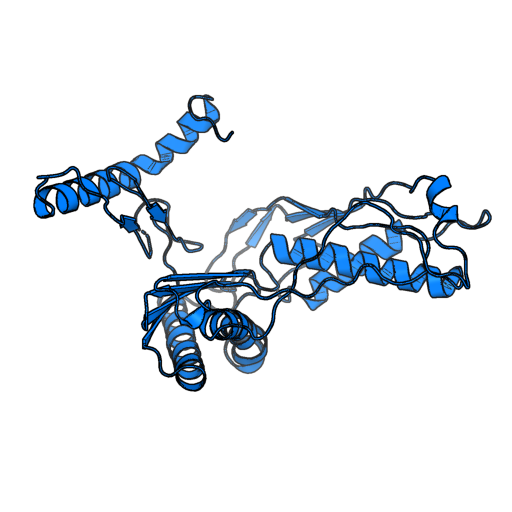R A O 1
ATOM 1426 N N . LYS A 1 187 ? 15.745 -12.004 0.576 1.00 90.31 187 LYS A N 1
ATOM 1427 C CA . LYS A 1 187 ? 16.716 -13.093 0.359 1.00 90.31 187 LYS A CA 1
ATOM 1428 C C . LYS A 1 187 ? 18.006 -12.647 -0.328 1.00 90.31 187 LYS A C 1
ATOM 1430 O O . LYS A 1 187 ? 19.041 -13.260 -0.078 1.00 90.31 187 LYS A O 1
ATOM 1435 N N . GLU A 1 188 ? 17.946 -11.635 -1.196 1.00 92.88 188 GLU A N 1
ATOM 1436 C CA . GLU A 1 188 ? 18.994 -11.375 -2.196 1.00 92.88 188 GLU A CA 1
ATOM 1437 C C . GLU A 1 188 ? 19.344 -9.881 -2.348 1.00 92.88 188 GLU A C 1
ATOM 1439 O O . GLU A 1 188 ? 20.521 -9.532 -2.291 1.00 92.88 188 GLU A O 1
ATOM 1444 N N . ILE A 1 189 ? 18.350 -8.992 -2.480 1.00 95.81 189 ILE A N 1
ATOM 1445 C CA . ILE A 1 189 ? 18.528 -7.578 -2.865 1.00 95.81 189 ILE A CA 1
ATOM 1446 C C . ILE A 1 189 ? 18.018 -6.634 -1.748 1.00 95.81 189 ILE A C 1
ATOM 1448 O O . ILE A 1 189 ? 16.935 -6.054 -1.867 1.00 95.81 189 ILE A O 1
ATOM 1452 N N . PRO A 1 190 ? 18.779 -6.416 -0.654 1.00 95.44 190 PRO A N 1
ATOM 1453 C CA . PRO A 1 190 ? 18.340 -5.595 0.485 1.00 95.44 190 PRO A CA 1
ATOM 1454 C C . PRO A 1 190 ? 18.141 -4.106 0.146 1.00 95.44 190 PRO A C 1
ATOM 1456 O O . PRO A 1 190 ? 17.530 -3.376 0.924 1.00 95.44 190 PRO A O 1
ATOM 1459 N N . ALA A 1 191 ? 18.635 -3.655 -1.012 1.00 96.00 191 ALA A N 1
ATOM 1460 C CA . ALA A 1 191 ? 18.420 -2.309 -1.534 1.00 96.00 191 ALA A CA 1
ATOM 1461 C C . ALA A 1 191 ? 16.961 -2.016 -1.925 1.00 96.00 191 ALA A C 1
ATOM 1463 O O . ALA A 1 191 ? 16.599 -0.843 -2.002 1.00 96.00 191 ALA A O 1
ATOM 1464 N N . ILE A 1 192 ? 16.122 -3.037 -2.147 1.00 96.81 192 ILE A N 1
ATOM 1465 C CA . ILE A 1 192 ? 14.687 -2.857 -2.411 1.00 96.81 192 ILE A CA 1
ATOM 1466 C C . ILE A 1 192 ? 14.019 -2.254 -1.164 1.00 96.81 192 ILE A C 1
ATOM 1468 O O . ILE A 1 192 ? 14.019 -2.852 -0.084 1.00 96.81 192 ILE A O 1
ATOM 1472 N N . GLY A 1 193 ? 13.449 -1.059 -1.310 1.00 95.56 193 GLY A N 1
ATOM 1473 C CA . GLY A 1 193 ? 12.602 -0.434 -0.299 1.00 95.56 193 GLY A CA 1
ATOM 1474 C C . GLY A 1 193 ? 11.177 -0.985 -0.322 1.00 95.56 193 GLY A C 1
ATOM 1475 O O . GLY A 1 193 ? 10.742 -1.601 -1.290 1.00 95.56 193 GLY A O 1
ATOM 1476 N N . GLU A 1 194 ? 10.444 -0.758 0.761 1.00 96.31 194 GLU A N 1
ATOM 1477 C CA . GLU A 1 194 ? 9.067 -1.234 0.911 1.00 96.31 194 GLU A CA 1
ATOM 1478 C C . GLU A 1 194 ? 8.033 -0.413 0.113 1.00 96.31 194 GLU A C 1
ATOM 1480 O O . GLU A 1 194 ? 6.949 -0.919 -0.180 1.00 96.31 194 GLU A O 1
ATOM 1485 N N . ASP A 1 195 ? 8.359 0.828 -0.270 1.00 96.31 195 ASP A N 1
ATOM 1486 C CA . ASP A 1 195 ? 7.550 1.626 -1.202 1.00 96.31 195 ASP A CA 1
ATOM 1487 C C . ASP A 1 195 ? 7.781 1.153 -2.645 1.00 96.31 195 ASP A C 1
ATOM 1489 O O . ASP A 1 195 ? 8.759 1.513 -3.311 1.00 96.31 195 ASP A O 1
ATOM 1493 N N . ILE A 1 196 ? 6.867 0.298 -3.099 1.00 96.25 196 ILE A N 1
ATOM 1494 C CA . ILE A 1 196 ? 6.789 -0.222 -4.460 1.00 96.25 196 ILE A CA 1
ATOM 1495 C C . ILE A 1 196 ? 5.394 0.084 -4.996 1.00 96.25 196 ILE A C 1
ATOM 1497 O O . ILE A 1 196 ? 4.392 -0.154 -4.324 1.00 96.25 196 ILE A O 1
ATOM 1501 N N . LYS A 1 197 ? 5.313 0.544 -6.241 1.00 97.00 197 LYS A N 1
ATOM 1502 C CA . LYS A 1 197 ? 4.064 0.660 -6.992 1.00 97.00 197 LYS A CA 1
ATOM 1503 C C . LYS A 1 197 ? 4.229 -0.015 -8.347 1.00 97.00 197 LYS A C 1
ATOM 1505 O O . LYS A 1 197 ? 5.104 0.366 -9.126 1.00 97.00 197 LYS A O 1
ATOM 1510 N N . VAL A 1 198 ? 3.369 -0.988 -8.630 1.00 96.81 198 VAL A N 1
ATOM 1511 C CA . VAL A 1 198 ? 3.321 -1.712 -9.906 1.00 96.81 198 VAL A CA 1
ATOM 1512 C C . VAL A 1 198 ? 2.069 -1.289 -10.664 1.00 96.81 198 VAL A C 1
ATOM 1514 O O . VAL A 1 198 ? 0.980 -1.262 -10.095 1.00 96.81 198 VAL A O 1
ATOM 1517 N N . MET A 1 199 ? 2.210 -0.981 -11.950 1.00 94.44 199 MET A N 1
ATOM 1518 C CA . MET A 1 199 ? 1.093 -0.763 -12.864 1.00 94.44 199 MET A CA 1
ATOM 1519 C C . MET A 1 199 ? 1.219 -1.707 -14.059 1.00 94.44 199 MET A C 1
ATOM 1521 O O . MET A 1 199 ? 2.191 -1.625 -14.808 1.00 94.44 199 MET A O 1
ATOM 1525 N N . GLY A 1 200 ? 0.237 -2.583 -14.249 1.00 93.06 200 GLY A N 1
ATOM 1526 C CA . GLY A 1 200 ? 0.098 -3.396 -15.452 1.00 93.06 200 GLY A CA 1
ATOM 1527 C C . GLY A 1 200 ? -0.816 -2.703 -16.455 1.00 93.06 200 GLY A C 1
ATOM 1528 O O . GLY A 1 200 ? -1.978 -2.443 -16.151 1.00 93.06 200 GLY A O 1
ATOM 1529 N N . PHE A 1 201 ? -0.312 -2.421 -17.655 1.00 92.62 201 PHE A N 1
ATOM 1530 C CA . PHE A 1 201 ? -1.117 -1.980 -18.796 1.00 92.62 201 PHE A CA 1
ATOM 1531 C C . PHE A 1 201 ? -1.024 -3.004 -19.928 1.00 92.62 201 PHE A C 1
ATOM 1533 O O . PHE A 1 201 ? -0.011 -3.082 -20.633 1.00 92.62 201 PHE A O 1
ATOM 1540 N N . ARG A 1 202 ? -2.090 -3.784 -20.116 1.00 94.44 202 ARG A N 1
ATOM 1541 C CA . ARG A 1 202 ? -2.213 -4.718 -21.236 1.00 94.44 202 ARG A CA 1
ATOM 1542 C C . ARG A 1 202 ? -2.857 -4.020 -22.427 1.00 94.44 202 ARG A C 1
ATOM 1544 O O . ARG A 1 202 ? -3.932 -3.439 -22.299 1.00 94.44 202 ARG A O 1
ATOM 1551 N N . GLU A 1 203 ? -2.233 -4.144 -23.593 1.00 90.00 203 GLU A N 1
ATOM 1552 C CA . GLU A 1 203 ? -2.858 -3.883 -24.889 1.00 90.00 203 GLU A CA 1
ATOM 1553 C C . GLU A 1 203 ? -2.882 -5.202 -25.672 1.00 90.00 203 GLU A C 1
ATOM 1555 O O . GLU A 1 203 ? -1.840 -5.712 -26.084 1.00 90.00 203 GLU A O 1
ATOM 1560 N N . LYS A 1 204 ? -4.082 -5.767 -25.855 1.00 92.19 204 LYS A N 1
ATOM 1561 C CA . LYS A 1 204 ? -4.328 -7.096 -26.447 1.00 92.19 204 LYS A CA 1
ATOM 1562 C C . LYS A 1 204 ? -3.518 -8.199 -25.743 1.00 92.19 204 LYS A C 1
ATOM 1564 O O . LYS A 1 204 ? -3.918 -8.639 -24.664 1.00 92.19 204 LYS A O 1
ATOM 1569 N N . ASP A 1 205 ? -2.388 -8.581 -26.338 1.00 93.56 205 ASP A N 1
ATOM 1570 C CA . ASP A 1 205 ? -1.518 -9.701 -25.969 1.00 93.56 205 ASP A CA 1
ATOM 1571 C C . ASP A 1 205 ? -0.112 -9.245 -25.526 1.00 93.56 205 ASP A C 1
ATOM 1573 O O . ASP A 1 205 ? 0.773 -10.075 -25.319 1.00 93.56 205 ASP A O 1
ATOM 1577 N N . THR A 1 206 ? 0.098 -7.933 -25.360 1.00 91.38 206 THR A N 1
ATOM 1578 C CA . THR A 1 206 ? 1.314 -7.349 -24.776 1.00 91.38 206 THR A CA 1
ATOM 1579 C C . THR A 1 206 ? 0.971 -6.713 -23.426 1.00 91.38 206 THR A C 1
ATOM 1581 O O . THR A 1 206 ? 0.149 -5.796 -23.365 1.00 91.38 206 THR A O 1
ATOM 1584 N N . ILE A 1 207 ? 1.607 -7.164 -22.340 1.00 93.25 207 ILE A N 1
ATOM 1585 C CA . ILE A 1 207 ? 1.481 -6.576 -20.997 1.00 93.25 207 ILE A CA 1
ATOM 1586 C C . ILE A 1 207 ? 2.699 -5.697 -20.721 1.00 93.25 207 ILE A C 1
ATOM 1588 O O . ILE A 1 207 ? 3.827 -6.178 -20.661 1.00 93.25 207 ILE A O 1
ATOM 1592 N N . ASN A 1 208 ? 2.471 -4.406 -20.504 1.00 88.00 208 ASN A N 1
ATOM 1593 C CA . ASN A 1 208 ? 3.496 -3.457 -20.088 1.00 88.00 208 ASN A CA 1
ATOM 1594 C C . ASN A 1 208 ? 3.443 -3.336 -18.560 1.00 88.00 208 ASN A C 1
ATOM 1596 O O . ASN A 1 208 ? 2.524 -2.718 -18.020 1.00 88.00 208 ASN A O 1
ATOM 1600 N N . LEU A 1 209 ? 4.408 -3.933 -17.861 1.00 89.62 209 LEU A N 1
ATOM 1601 C CA . LEU A 1 209 ? 4.592 -3.746 -16.423 1.00 89.62 209 LEU A CA 1
ATOM 1602 C C . LEU A 1 209 ? 5.453 -2.509 -16.181 1.00 89.62 209 LEU A C 1
ATOM 1604 O O . LEU A 1 209 ? 6.613 -2.465 -16.588 1.00 89.62 209 LEU A O 1
ATOM 1608 N N . THR A 1 210 ? 4.909 -1.531 -15.469 1.00 87.62 210 THR A N 1
ATOM 1609 C CA . THR A 1 210 ? 5.659 -0.386 -14.954 1.00 87.62 210 THR A CA 1
ATOM 1610 C C . THR A 1 210 ? 5.885 -0.547 -13.458 1.00 87.62 210 THR A C 1
ATOM 1612 O O . THR A 1 210 ? 4.935 -0.810 -12.724 1.00 87.62 210 THR A O 1
ATOM 1615 N N . ILE A 1 211 ? 7.126 -0.379 -12.993 1.00 90.75 211 ILE A N 1
ATOM 1616 C CA . ILE A 1 211 ? 7.467 -0.463 -11.562 1.00 90.75 211 ILE A CA 1
ATOM 1617 C C . ILE A 1 211 ? 8.173 0.811 -11.119 1.00 90.75 211 ILE A C 1
ATOM 1619 O O . ILE A 1 211 ? 9.278 1.097 -11.582 1.00 90.75 211 ILE A O 1
ATOM 1623 N N . ALA A 1 212 ? 7.579 1.522 -10.164 1.00 89.31 212 ALA A N 1
ATOM 1624 C CA . ALA A 1 212 ? 8.294 2.466 -9.316 1.00 89.31 212 ALA A CA 1
ATOM 1625 C C . ALA A 1 212 ? 8.688 1.740 -8.020 1.00 89.31 212 ALA A C 1
ATOM 1627 O O . ALA A 1 212 ? 7.842 1.136 -7.369 1.00 89.31 212 ALA A O 1
ATOM 1628 N N . CYS A 1 213 ? 9.969 1.777 -7.661 1.00 91.88 213 CYS A N 1
ATOM 1629 C CA . CYS A 1 213 ? 10.508 1.151 -6.455 1.00 91.88 213 CYS A CA 1
ATOM 1630 C C . CYS A 1 213 ? 11.445 2.150 -5.781 1.00 91.88 213 CYS A C 1
ATOM 1632 O O . CYS A 1 213 ? 12.409 2.604 -6.406 1.00 91.88 213 CYS A O 1
ATOM 1634 N N . ALA A 1 214 ? 11.187 2.487 -4.520 1.00 91.62 214 ALA A N 1
ATOM 1635 C CA . ALA A 1 214 ? 12.171 3.179 -3.700 1.00 91.62 214 ALA A CA 1
ATOM 1636 C C . ALA A 1 214 ? 13.387 2.263 -3.480 1.00 91.62 214 ALA A C 1
ATOM 1638 O O . ALA A 1 214 ? 13.236 1.054 -3.296 1.00 91.62 214 ALA A O 1
ATOM 1639 N N . MET A 1 215 ? 14.594 2.833 -3.483 1.00 92.94 215 MET A N 1
ATOM 1640 C CA . MET A 1 215 ? 15.811 2.111 -3.104 1.00 92.94 215 MET A CA 1
ATOM 1641 C C . MET A 1 215 ? 16.423 2.705 -1.840 1.00 92.94 215 MET A C 1
ATOM 1643 O O . MET A 1 215 ? 16.429 3.918 -1.632 1.00 92.94 215 MET A O 1
ATOM 1647 N N . VAL A 1 216 ? 16.938 1.830 -0.984 1.00 95.12 216 VAL A N 1
ATOM 1648 C CA . VAL A 1 216 ? 17.479 2.180 0.329 1.00 95.12 216 VAL A CA 1
ATOM 1649 C C . VAL A 1 216 ? 18.966 2.522 0.186 1.00 95.12 216 VAL A C 1
ATOM 1651 O O . VAL A 1 216 ? 19.806 1.630 0.085 1.00 95.12 216 VAL A O 1
ATOM 1654 N N . GLY A 1 217 ? 19.296 3.820 0.203 1.00 93.50 217 GLY A N 1
ATOM 1655 C CA . GLY A 1 217 ? 20.626 4.357 -0.145 1.00 93.50 217 GLY A CA 1
ATOM 1656 C C . GLY A 1 217 ? 21.824 3.711 0.565 1.00 93.50 217 GLY A C 1
ATOM 1657 O O . GLY A 1 217 ? 22.871 3.529 -0.046 1.00 93.50 217 GLY A O 1
ATOM 1658 N N . ARG A 1 218 ? 21.666 3.244 1.813 1.00 95.25 218 ARG A N 1
ATOM 1659 C CA . ARG A 1 218 ? 22.711 2.501 2.556 1.00 95.25 218 ARG A CA 1
ATOM 1660 C C . ARG A 1 218 ? 23.111 1.132 1.978 1.00 95.25 218 ARG A C 1
ATOM 1662 O O . ARG A 1 218 ? 24.005 0.497 2.529 1.00 95.25 218 ARG A O 1
ATOM 1669 N N . TYR A 1 219 ? 22.434 0.661 0.933 1.00 96.31 219 TYR A N 1
ATOM 1670 C CA . TYR A 1 219 ? 22.750 -0.574 0.204 1.00 96.31 219 TYR A CA 1
ATOM 1671 C C . TYR A 1 219 ? 23.063 -0.306 -1.280 1.00 96.31 219 TYR A C 1
ATOM 1673 O O . TYR A 1 219 ? 23.014 -1.225 -2.094 1.00 96.31 219 TYR A O 1
ATOM 1681 N N . VAL A 1 220 ? 23.339 0.953 -1.640 1.00 95.50 220 VAL A N 1
ATOM 1682 C CA . VAL A 1 220 ? 23.612 1.403 -3.009 1.00 95.50 220 VAL A CA 1
ATOM 1683 C C . VAL A 1 220 ? 24.831 2.327 -2.969 1.00 95.50 220 VAL A C 1
ATOM 1685 O O . VAL A 1 220 ? 24.722 3.459 -2.504 1.00 95.50 220 VAL A O 1
ATOM 1688 N N . ASP A 1 221 ? 25.992 1.836 -3.405 1.00 93.38 221 ASP A N 1
ATOM 1689 C CA . ASP A 1 221 ? 27.279 2.533 -3.224 1.00 93.38 221 ASP A CA 1
ATOM 1690 C C . ASP A 1 221 ? 27.478 3.730 -4.175 1.00 93.38 221 ASP A C 1
ATOM 1692 O O . ASP A 1 221 ? 28.116 4.715 -3.800 1.00 93.38 221 ASP A O 1
ATOM 1696 N N . ASP A 1 222 ? 26.916 3.666 -5.387 1.00 85.44 222 ASP A N 1
ATOM 1697 C CA . ASP A 1 222 ? 26.959 4.719 -6.408 1.00 85.44 222 ASP A CA 1
ATOM 1698 C C . ASP A 1 222 ? 25.864 4.530 -7.491 1.00 85.44 222 ASP A C 1
ATOM 1700 O O . ASP A 1 222 ? 24.957 3.701 -7.362 1.00 85.44 222 ASP A O 1
ATOM 1704 N N . LEU A 1 223 ? 25.934 5.324 -8.568 1.00 87.00 223 LEU A N 1
ATOM 1705 C CA . LEU A 1 223 ? 25.007 5.263 -9.703 1.00 87.00 223 LEU A CA 1
ATOM 1706 C C . LEU A 1 223 ? 25.128 3.964 -10.520 1.00 87.00 223 LEU A C 1
ATOM 1708 O O . LEU A 1 223 ? 24.111 3.473 -11.013 1.00 87.00 223 LEU A O 1
ATOM 1712 N N . ASP A 1 224 ? 26.326 3.396 -10.659 1.00 87.44 224 ASP A N 1
ATOM 1713 C CA . ASP A 1 224 ? 26.529 2.159 -11.420 1.00 87.44 224 ASP A CA 1
ATOM 1714 C C . ASP A 1 224 ? 25.964 0.969 -10.625 1.00 87.44 224 ASP A C 1
ATOM 1716 O O . ASP A 1 224 ? 25.286 0.105 -11.189 1.00 87.44 224 ASP A O 1
ATOM 1720 N N . ALA A 1 225 ? 26.120 0.977 -9.295 1.00 92.50 225 ALA A N 1
ATOM 1721 C CA . ALA A 1 225 ? 25.437 0.055 -8.389 1.00 92.50 225 ALA A CA 1
ATOM 1722 C C . ALA A 1 225 ? 23.904 0.195 -8.470 1.00 92.50 225 ALA A C 1
ATOM 1724 O O . ALA A 1 225 ? 23.206 -0.812 -8.584 1.00 92.50 225 ALA A O 1
ATOM 1725 N N . TYR A 1 226 ? 23.368 1.423 -8.476 1.00 86.69 226 TYR A N 1
ATOM 1726 C CA . TYR A 1 226 ? 21.927 1.675 -8.639 1.00 86.69 226 TYR A CA 1
ATOM 1727 C C . TYR A 1 226 ? 21.380 1.117 -9.964 1.00 86.69 226 TYR A C 1
ATOM 1729 O O . TYR A 1 226 ? 20.325 0.477 -9.982 1.00 86.69 226 TYR A O 1
ATOM 1737 N N . ILE A 1 227 ? 22.099 1.332 -11.071 1.00 85.25 227 ILE A N 1
ATOM 1738 C CA . ILE A 1 227 ? 21.724 0.813 -12.394 1.00 85.25 227 ILE A CA 1
ATOM 1739 C C . ILE A 1 227 ? 21.782 -0.719 -12.401 1.00 85.25 227 ILE A C 1
ATOM 1741 O O . ILE A 1 227 ? 20.799 -1.342 -12.796 1.00 85.25 227 ILE A O 1
ATOM 1745 N N . SER A 1 228 ? 22.857 -1.320 -11.884 1.00 91.69 228 SER A N 1
ATOM 1746 C CA . SER A 1 228 ? 23.019 -2.779 -11.794 1.00 91.69 228 SER A CA 1
ATOM 1747 C C . SER A 1 228 ? 21.910 -3.443 -10.964 1.00 91.69 228 SER A C 1
ATOM 1749 O O . SER A 1 228 ? 21.319 -4.429 -11.395 1.00 91.69 228 SER A O 1
ATOM 1751 N N . ILE A 1 229 ? 21.544 -2.863 -9.813 1.00 94.25 229 ILE A N 1
ATOM 1752 C CA . ILE A 1 229 ? 20.436 -3.352 -8.971 1.00 94.25 229 ILE A CA 1
ATOM 1753 C C . ILE A 1 229 ? 19.093 -3.229 -9.707 1.00 94.25 229 ILE A C 1
ATOM 1755 O O . ILE A 1 229 ? 18.269 -4.141 -9.658 1.00 94.25 229 ILE A O 1
ATOM 1759 N N . LYS A 1 230 ? 18.861 -2.120 -10.420 1.00 88.50 230 LYS A N 1
ATOM 1760 C CA . LYS A 1 230 ? 17.655 -1.924 -11.239 1.00 88.50 230 LYS A CA 1
ATOM 1761 C C . LYS A 1 230 ? 17.590 -2.935 -12.396 1.00 88.50 230 LYS A C 1
ATOM 1763 O O . LYS A 1 230 ? 16.503 -3.418 -12.703 1.00 88.50 230 LYS A O 1
ATOM 1768 N N . GLU A 1 231 ? 18.712 -3.262 -13.027 1.00 89.62 231 GLU A N 1
ATOM 1769 C CA . GLU A 1 231 ? 18.788 -4.270 -14.093 1.00 89.62 231 GLU A CA 1
ATOM 1770 C C . GLU A 1 231 ? 18.588 -5.693 -13.548 1.00 89.62 231 GLU A C 1
ATOM 1772 O O . GLU A 1 231 ? 17.777 -6.430 -14.104 1.00 89.62 231 GLU A O 1
ATOM 1777 N N . GLU A 1 232 ? 19.175 -6.043 -12.398 1.00 95.19 232 GLU A N 1
ATOM 1778 C CA . GLU A 1 232 ? 18.911 -7.328 -11.735 1.00 95.19 232 GLU A CA 1
ATOM 1779 C C . GLU A 1 232 ? 17.427 -7.478 -11.360 1.00 95.19 232 GLU A C 1
ATOM 1781 O O . GLU A 1 232 ? 16.812 -8.496 -11.672 1.00 95.19 232 GLU A O 1
ATOM 1786 N N . ILE A 1 233 ? 16.806 -6.459 -10.752 1.00 94.94 233 ILE A N 1
ATOM 1787 C CA . ILE A 1 233 ? 15.362 -6.483 -10.460 1.00 94.94 233 ILE A CA 1
ATOM 1788 C C . ILE A 1 233 ? 14.554 -6.667 -11.752 1.00 94.94 233 ILE A C 1
ATOM 1790 O O . ILE A 1 233 ? 13.573 -7.414 -11.751 1.00 94.94 233 ILE A O 1
ATOM 1794 N N . ALA A 1 234 ? 14.955 -6.017 -12.850 1.00 90.88 234 ALA A N 1
ATOM 1795 C CA . ALA A 1 234 ? 14.252 -6.122 -14.122 1.00 90.88 234 ALA A CA 1
ATOM 1796 C C . ALA A 1 234 ? 14.312 -7.547 -14.692 1.00 90.88 234 ALA A C 1
ATOM 1798 O O . ALA A 1 234 ? 13.266 -8.142 -14.963 1.00 90.88 234 ALA A O 1
ATOM 1799 N N . ASP A 1 235 ? 15.509 -8.123 -14.795 1.00 93.44 235 ASP A N 1
ATOM 1800 C CA . ASP A 1 235 ? 15.694 -9.495 -15.270 1.00 93.44 235 ASP A CA 1
ATOM 1801 C C . ASP A 1 235 ? 14.930 -10.486 -14.386 1.00 93.44 235 ASP A C 1
ATOM 1803 O O . ASP A 1 235 ? 14.199 -11.335 -14.893 1.00 93.44 235 ASP A O 1
ATOM 1807 N N . ARG A 1 236 ? 15.015 -10.351 -13.056 1.00 95.81 236 ARG A N 1
ATOM 1808 C CA . ARG A 1 236 ? 14.374 -11.277 -12.108 1.00 95.81 236 ARG A CA 1
ATOM 1809 C C . ARG A 1 236 ? 12.847 -11.180 -12.111 1.00 95.81 236 ARG A C 1
ATOM 1811 O O . ARG A 1 236 ? 12.185 -12.210 -11.972 1.00 95.81 236 ARG A O 1
ATOM 1818 N N . VAL A 1 237 ? 12.271 -9.988 -12.293 1.00 95.62 237 VAL A N 1
ATOM 1819 C CA . VAL A 1 237 ? 10.815 -9.819 -12.455 1.00 95.62 237 VAL A CA 1
ATOM 1820 C C . VAL A 1 237 ? 10.346 -10.326 -13.818 1.00 95.62 237 VAL A C 1
ATOM 1822 O O . VAL A 1 237 ? 9.310 -10.985 -13.877 1.00 95.62 237 VAL A O 1
ATOM 1825 N N . LEU A 1 238 ? 11.088 -10.077 -14.902 1.00 94.00 238 LEU A N 1
ATOM 1826 C CA . LEU A 1 238 ? 10.745 -10.608 -16.225 1.00 94.00 238 LEU A CA 1
ATOM 1827 C C . LEU A 1 238 ? 10.788 -12.141 -16.226 1.00 94.00 238 LEU A C 1
ATOM 1829 O O . LEU A 1 238 ? 9.861 -12.789 -16.709 1.00 94.00 238 LEU A O 1
ATOM 1833 N N . ASP A 1 239 ? 11.815 -12.715 -15.601 1.00 94.81 239 ASP A N 1
ATOM 1834 C CA . ASP A 1 239 ? 11.981 -14.154 -15.433 1.00 94.81 239 ASP A CA 1
ATOM 1835 C C . ASP A 1 239 ? 10.839 -14.764 -14.592 1.00 94.81 239 ASP A C 1
ATOM 1837 O O . ASP A 1 239 ? 10.407 -15.885 -14.856 1.00 94.81 239 ASP A O 1
ATOM 1841 N N . MET A 1 240 ? 10.281 -14.032 -13.622 1.00 95.31 240 MET A N 1
ATOM 1842 C CA . MET A 1 240 ? 9.051 -14.418 -12.913 1.00 95.31 240 MET A CA 1
ATOM 1843 C C . MET A 1 240 ? 7.813 -14.321 -13.827 1.00 95.31 240 MET A C 1
ATOM 1845 O O . MET A 1 240 ? 7.030 -15.268 -13.900 1.00 95.31 240 MET A O 1
ATOM 1849 N N . ALA A 1 241 ? 7.670 -13.227 -14.578 1.00 94.06 241 ALA A N 1
ATOM 1850 C CA . ALA A 1 241 ? 6.501 -12.942 -15.408 1.00 94.06 241 ALA A CA 1
ATOM 1851 C C . ALA A 1 241 ? 6.284 -13.961 -16.541 1.00 94.06 241 ALA A C 1
ATOM 1853 O O . ALA A 1 241 ? 5.169 -14.450 -16.725 1.00 94.06 241 ALA A O 1
ATOM 1854 N N . VAL A 1 242 ? 7.352 -14.371 -17.239 1.00 92.31 242 VAL A N 1
ATOM 1855 C CA . VAL A 1 242 ? 7.293 -15.397 -18.309 1.00 92.31 242 VAL A CA 1
ATOM 1856 C C . VAL A 1 242 ? 6.974 -16.812 -17.798 1.00 92.31 242 VAL A C 1
ATOM 1858 O O . VAL A 1 242 ? 6.882 -17.752 -18.584 1.00 92.31 242 VAL A O 1
ATOM 1861 N N . LYS A 1 243 ? 6.822 -16.988 -16.477 1.00 93.94 243 LYS A N 1
ATOM 1862 C CA . LYS A 1 243 ? 6.338 -18.223 -15.840 1.00 93.94 243 LYS A CA 1
ATOM 1863 C C . LYS A 1 243 ? 4.852 -18.138 -15.443 1.00 93.94 243 LYS A C 1
ATOM 1865 O O . LYS A 1 243 ? 4.321 -19.139 -14.967 1.00 93.94 243 LYS A O 1
ATOM 1870 N N . GLN A 1 244 ? 4.198 -16.980 -15.617 1.00 92.56 244 GLN A N 1
ATOM 1871 C CA . GLN A 1 244 ? 2.796 -16.732 -15.235 1.00 92.56 244 GLN A CA 1
ATOM 1872 C C . GLN A 1 244 ? 1.856 -16.451 -16.422 1.00 92.56 244 GLN A C 1
ATOM 1874 O O . GLN A 1 24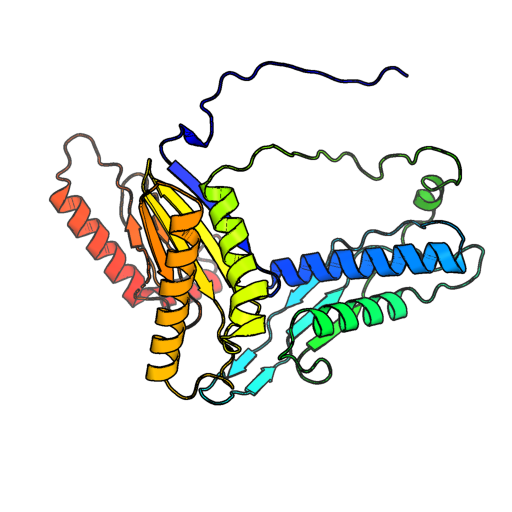4 ? 0.663 -16.702 -16.301 1.00 92.56 244 GLN A O 1
ATOM 1879 N N . THR A 1 245 ? 2.364 -15.981 -17.566 1.00 93.62 245 THR A N 1
ATOM 1880 C CA . THR A 1 245 ? 1.565 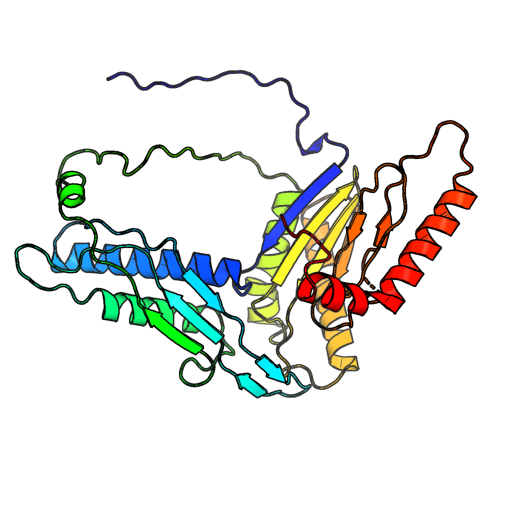-15.714 -18.780 1.00 93.62 245 THR A CA 1
ATOM 1881 C C . THR A 1 245 ? 2.315 -16.126 -20.053 1.00 93.62 245 THR A C 1
ATOM 1883 O O . THR A 1 245 ? 3.546 -16.108 -20.086 1.00 93.62 245 THR A O 1
ATOM 1886 N N . GLU A 1 246 ? 1.574 -16.487 -21.108 1.00 93.69 246 GLU A N 1
ATOM 1887 C CA . GLU A 1 246 ? 2.110 -16.693 -22.467 1.00 93.69 246 GLU A CA 1
ATOM 1888 C C . GLU A 1 246 ? 2.183 -15.384 -23.291 1.00 93.69 246 GLU A C 1
ATOM 1890 O O . GLU A 1 246 ? 2.704 -15.384 -24.409 1.00 93.69 246 GLU A O 1
ATOM 1895 N N . ARG A 1 247 ? 1.667 -14.265 -22.759 1.00 94.00 247 ARG A N 1
ATOM 1896 C CA . ARG A 1 247 ? 1.664 -12.942 -23.405 1.00 94.00 247 ARG A CA 1
ATOM 1897 C C . ARG A 1 247 ? 3.050 -12.294 -23.427 1.00 94.00 247 ARG A C 1
ATOM 1899 O O . ARG A 1 247 ? 3.930 -12.604 -22.626 1.00 94.00 247 ARG A O 1
ATOM 1906 N N . GLU A 1 248 ? 3.243 -11.335 -24.331 1.00 93.38 248 GLU A N 1
ATOM 1907 C CA . GLU A 1 248 ? 4.484 -10.561 -24.399 1.00 93.38 248 GLU A CA 1
ATOM 1908 C C . GLU A 1 248 ? 4.569 -9.602 -23.201 1.00 93.38 248 GLU A C 1
ATOM 1910 O O . GLU A 1 248 ? 3.911 -8.562 -23.183 1.00 93.38 248 GLU A O 1
ATOM 1915 N N . VAL A 1 249 ? 5.397 -9.918 -22.204 1.00 91.69 249 VAL A N 1
ATOM 1916 C CA . VAL A 1 249 ? 5.638 -9.012 -21.073 1.00 91.69 249 VAL A CA 1
ATOM 1917 C C . VAL A 1 249 ? 6.786 -8.058 -21.393 1.00 91.69 249 VAL A C 1
ATOM 1919 O O . VAL A 1 249 ? 7.930 -8.473 -21.579 1.00 91.69 249 VAL A O 1
ATOM 1922 N N . ARG A 1 250 ? 6.489 -6.757 -21.405 1.00 83.44 250 ARG A N 1
ATOM 1923 C CA . ARG A 1 250 ? 7.475 -5.672 -21.456 1.00 83.44 250 ARG A CA 1
ATOM 1924 C C . ARG A 1 250 ? 7.599 -5.067 -20.069 1.00 83.44 250 ARG A C 1
ATOM 1926 O O . ARG A 1 250 ? 6.623 -4.548 -19.534 1.00 83.44 250 ARG A O 1
ATOM 1933 N N . LEU A 1 251 ? 8.792 -5.128 -19.488 1.00 79.94 251 LEU A N 1
ATOM 1934 C CA . LEU A 1 251 ? 9.052 -4.561 -18.171 1.00 79.94 251 LEU A CA 1
ATOM 1935 C C . LEU A 1 251 ? 9.758 -3.213 -18.285 1.00 79.94 251 LEU A C 1
ATOM 1937 O O . LEU A 1 251 ? 10.753 -3.061 -18.992 1.00 79.94 251 LEU A O 1
ATOM 1941 N N . MET A 1 252 ? 9.245 -2.239 -17.547 1.00 72.19 252 MET A N 1
ATOM 1942 C CA . MET A 1 252 ? 9.683 -0.859 -17.594 1.00 72.19 252 MET A CA 1
ATOM 1943 C C . MET A 1 252 ? 9.814 -0.354 -16.151 1.00 72.19 252 MET A C 1
ATOM 1945 O O . MET A 1 252 ? 8.873 0.172 -15.559 1.00 72.19 252 MET A O 1
ATOM 1949 N N . ILE A 1 253 ? 10.987 -0.563 -15.536 1.00 66.69 253 ILE A N 1
ATOM 1950 C CA . ILE A 1 253 ? 11.269 0.011 -14.211 1.00 66.69 253 ILE A CA 1
ATOM 1951 C C . ILE A 1 253 ? 11.413 1.524 -14.390 1.00 66.69 253 ILE A C 1
ATOM 1953 O O . ILE A 1 253 ? 12.440 2.029 -14.858 1.00 66.69 253 ILE A O 1
ATOM 1957 N N . GLU A 1 254 ? 10.303 2.177 -14.062 1.00 53.66 254 GLU A N 1
ATOM 1958 C CA . GLU A 1 254 ? 9.848 3.533 -14.350 1.00 53.66 254 GLU A CA 1
ATOM 1959 C C . GLU A 1 254 ? 10.981 4.563 -14.289 1.00 53.66 254 GLU A C 1
ATOM 1961 O O . GLU A 1 254 ? 11.779 4.472 -13.376 1.00 53.66 254 GLU A O 1
ATOM 1966 N N . ILE A 1 255 ? 11.060 5.537 -15.207 1.00 38.88 255 ILE A N 1
ATOM 1967 C CA . ILE A 1 255 ? 11.808 6.814 -15.106 1.00 38.88 255 ILE A CA 1
ATOM 1968 C C . ILE A 1 255 ? 10.771 7.937 -14.909 1.00 38.88 255 ILE A C 1
ATOM 1970 O O . ILE A 1 255 ? 9.631 7.817 -15.351 1.00 38.88 255 ILE A O 1
ATOM 1974 N N . ALA A 1 256 ? 11.071 8.994 -14.154 1.00 27.53 256 ALA A N 1
ATOM 1975 C CA . ALA A 1 256 ? 10.098 10.075 -14.009 1.00 27.53 256 ALA A CA 1
ATOM 1976 C C . ALA A 1 256 ? 10.041 10.876 -15.312 1.00 27.53 256 ALA A C 1
ATOM 1978 O O . ALA A 1 256 ? 11.125 11.180 -15.785 1.00 27.53 256 ALA A O 1
ATOM 1979 N N . GLU A 1 257 ? 8.829 11.159 -15.906 1.00 29.88 257 GLU A N 1
ATOM 1980 C CA . GLU A 1 257 ? 8.548 12.235 -16.959 1.00 29.88 257 GLU A CA 1
ATOM 1981 C C . GLU A 1 257 ? 8.085 12.155 -18.597 1.00 29.88 257 GLU A C 1
ATOM 1983 O O . GLU A 1 257 ? 8.407 10.953 -20.041 1.00 29.88 257 GLU A O 1
ATOM 1988 N N . LYS A 1 258 ? 7.283 13.369 -18.437 1.00 30.66 258 LYS A N 1
ATOM 1989 C CA . LYS A 1 258 ? 5.820 13.886 -18.606 1.00 30.66 258 LYS A CA 1
ATOM 1990 C C . LYS A 1 258 ? 5.217 14.402 -20.021 1.00 30.66 258 LYS A C 1
ATOM 1992 O O . LYS A 1 258 ? 5.876 14.395 -21.043 1.00 30.66 258 LYS A O 1
ATOM 1997 N N . VAL A 1 259 ? 3.942 14.873 -20.084 1.00 30.41 259 VAL A N 1
ATOM 1998 C CA . VAL A 1 259 ? 3.285 15.794 -21.111 1.00 30.41 259 VAL A CA 1
ATOM 1999 C C . VAL A 1 259 ? 2.508 15.234 -22.382 1.00 30.41 259 VAL A C 1
ATOM 2001 O O . VAL A 1 259 ? 2.071 14.088 -22.325 1.00 30.41 259 VAL A O 1
ATOM 2004 N N . ARG A 1 260 ? 2.079 16.061 -23.396 1.00 35.56 260 ARG A N 1
ATOM 2005 C CA . ARG A 1 260 ? 0.780 16.012 -24.184 1.00 35.56 260 ARG A CA 1
ATOM 2006 C C . ARG A 1 260 ? 0.700 16.620 -25.636 1.00 35.56 260 ARG A C 1
ATOM 2008 O 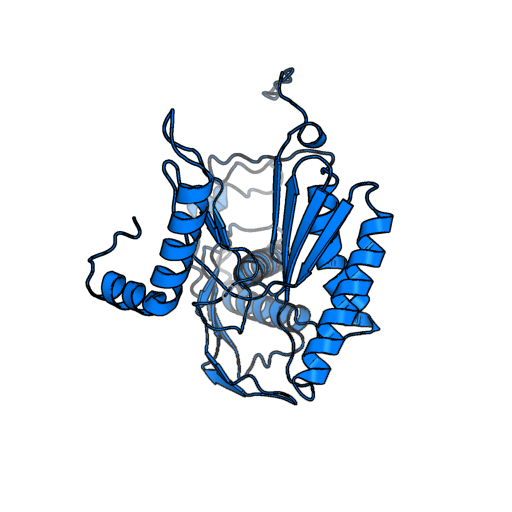O . ARG A 1 260 ? 1.415 17.576 -25.894 1.00 35.56 260 ARG A O 1
ATOM 2015 N N . GLY A 1 261 ? -0.341 16.275 -26.447 1.00 34.47 261 GLY A N 1
ATOM 2016 C CA . GLY A 1 261 ? -0.981 17.164 -27.486 1.00 34.47 261 GLY A CA 1
ATOM 2017 C C . GLY A 1 261 ? -1.890 16.503 -28.581 1.00 34.47 261 GLY A C 1
ATOM 2018 O O . GLY A 1 261 ? -1.354 15.801 -29.424 1.00 34.47 261 GLY A O 1
ATOM 2019 N N . ILE A 1 262 ? -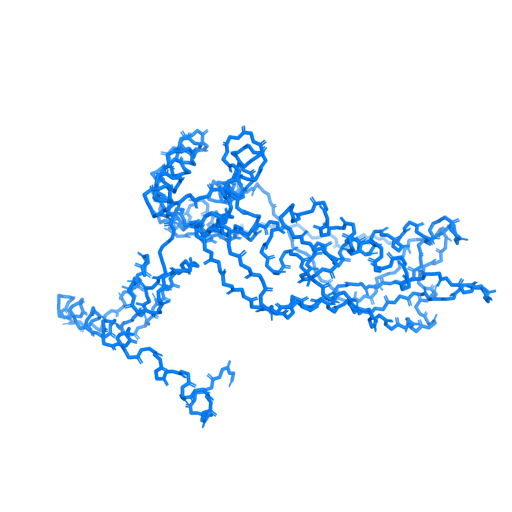3.241 16.654 -28.568 1.00 46.78 262 ILE A N 1
ATOM 2020 C CA . ILE A 1 262 ? -4.266 15.853 -29.340 1.00 46.78 262 ILE A CA 1
ATOM 2021 C C . ILE A 1 262 ? -5.651 16.585 -29.404 1.00 46.78 262 ILE A C 1
ATOM 2023 O O . ILE A 1 262 ? -5.845 17.477 -28.581 1.00 46.78 262 ILE A O 1
ATOM 2027 N N . GLU A 1 263 ? -6.622 16.183 -30.264 1.00 34.38 263 GLU A N 1
ATOM 2028 C CA . GLU A 1 263 ? -8.081 16.474 -30.098 1.00 34.38 263 GLU A CA 1
ATOM 2029 C C . GLU A 1 263 ? -8.616 16.033 -28.711 1.00 34.38 263 GLU A C 1
ATOM 2031 O O . GLU A 1 263 ? -8.756 16.847 -27.799 1.00 34.38 263 GLU A O 1
ATOM 2036 N N . ASP A 1 264 ? -8.923 14.735 -28.545 1.00 38.12 264 ASP A N 1
ATOM 2037 C CA . ASP A 1 264 ? -9.368 14.131 -27.289 1.00 38.12 264 ASP A CA 1
ATOM 2038 C C . ASP A 1 264 ? -8.168 13.469 -26.603 1.00 38.12 264 ASP A C 1
ATOM 2040 O O . ASP A 1 264 ? -7.674 12.401 -26.981 1.00 38.12 264 ASP A O 1
ATOM 2044 N N . VAL A 1 265 ? -7.584 14.217 -25.669 1.00 40.25 265 VAL A N 1
ATOM 2045 C CA . VAL A 1 265 ? -6.181 14.070 -25.281 1.00 40.25 265 VAL A CA 1
ATOM 2046 C C . VAL A 1 265 ? -5.994 13.020 -24.181 1.00 40.25 265 VAL A C 1
ATOM 2048 O O . VAL A 1 265 ? -5.799 13.340 -23.004 1.00 40.25 265 VAL A O 1
ATOM 2051 N N . TYR A 1 266 ? -6.026 11.740 -24.579 1.00 45.22 266 TYR A N 1
ATOM 2052 C CA . TYR A 1 266 ? -5.765 10.567 -23.725 1.00 45.22 266 TYR A CA 1
ATOM 2053 C C . TYR A 1 266 ? -4.300 10.470 -23.298 1.00 45.22 266 TYR A C 1
ATOM 2055 O O . TYR A 1 266 ? -3.522 9.619 -23.735 1.00 45.22 266 TYR A O 1
ATOM 2063 N N . ILE A 1 267 ? -3.951 11.380 -22.400 1.00 46.28 267 ILE A N 1
ATOM 2064 C CA . ILE A 1 267 ? -2.624 11.559 -21.847 1.00 46.28 267 ILE A CA 1
ATOM 2065 C C . ILE A 1 267 ? -2.440 10.661 -20.642 1.00 46.28 267 ILE A C 1
ATOM 2067 O O . ILE A 1 267 ? -2.932 10.948 -19.550 1.00 46.28 267 ILE A O 1
ATOM 2071 N N . ARG A 1 268 ? -1.667 9.597 -20.852 1.00 61.53 268 ARG A N 1
ATOM 2072 C CA . ARG A 1 268 ? -1.095 8.800 -19.768 1.00 61.53 268 ARG A CA 1
ATOM 2073 C C . ARG A 1 268 ? 0.347 9.253 -19.593 1.00 61.53 268 ARG A C 1
ATOM 2075 O O . ARG A 1 268 ? 1.166 9.104 -20.496 1.00 61.53 268 ARG A O 1
ATOM 2082 N N . ILE A 1 269 ? 0.604 9.857 -18.438 1.00 59.91 269 ILE A N 1
ATOM 2083 C CA . ILE A 1 269 ? 1.913 10.339 -18.000 1.00 59.91 269 ILE A CA 1
ATOM 2084 C C . ILE A 1 269 ? 2.289 9.531 -16.769 1.00 59.91 269 ILE A C 1
ATOM 2086 O O . ILE A 1 269 ? 1.621 9.640 -15.740 1.00 59.91 269 ILE A O 1
ATOM 2090 N N . LEU A 1 270 ? 3.357 8.754 -16.879 1.00 67.44 270 LEU A N 1
ATOM 2091 C CA . LEU A 1 270 ? 3.803 7.815 -15.851 1.00 67.44 270 LEU A CA 1
ATOM 2092 C C . LEU A 1 270 ? 5.192 8.239 -15.353 1.00 67.44 270 LEU A C 1
ATOM 2094 O O . LEU A 1 270 ? 5.980 8.749 -16.144 1.00 67.44 270 LEU A O 1
ATOM 2098 N N . SER A 1 271 ? 5.464 8.208 -14.045 1.00 59.84 271 SER A N 1
ATOM 2099 C CA . SER A 1 271 ? 6.702 8.808 -13.528 1.00 59.84 271 SER A CA 1
ATOM 2100 C C . SER A 1 271 ? 7.260 8.192 -12.248 1.00 59.84 271 SER A C 1
ATOM 2102 O O . SER A 1 271 ? 6.540 8.102 -11.253 1.00 59.84 271 SER A O 1
ATOM 2104 N N . ARG A 1 272 ? 8.573 7.901 -12.260 1.00 59.88 272 ARG A N 1
ATOM 2105 C CA . ARG A 1 272 ? 9.369 7.383 -11.130 1.00 59.88 272 ARG A CA 1
ATOM 2106 C C . ARG A 1 272 ? 9.541 8.418 -10.024 1.00 59.88 272 ARG A C 1
ATOM 2108 O O . ARG A 1 272 ? 9.145 9.576 -10.098 1.00 59.88 272 ARG A O 1
ATOM 2115 N N . ILE A 1 273 ? 10.176 7.924 -8.981 1.00 57.50 273 ILE A N 1
ATOM 2116 C CA . ILE A 1 273 ? 10.778 8.634 -7.871 1.00 57.50 273 ILE A CA 1
ATOM 2117 C C . ILE A 1 273 ? 12.251 8.959 -8.224 1.00 57.50 273 ILE A C 1
ATOM 2119 O O . ILE A 1 273 ? 13.064 8.044 -8.338 1.00 57.50 273 ILE A O 1
ATOM 2123 N N . GLY A 1 274 ? 12.619 10.233 -8.398 1.00 56.41 274 GLY A N 1
ATOM 2124 C CA . GLY A 1 274 ? 14.037 10.651 -8.433 1.00 56.41 274 GLY A CA 1
ATOM 2125 C C . GLY A 1 274 ? 14.689 10.909 -9.801 1.00 56.41 274 GLY A C 1
ATOM 2126 O O . GLY A 1 274 ? 15.913 10.874 -9.890 1.00 56.41 274 GLY A O 1
ATOM 2127 N N . TYR A 1 275 ? 13.910 11.175 -10.851 1.00 60.62 275 TYR A N 1
ATOM 2128 C CA . TYR A 1 275 ? 14.346 12.056 -11.955 1.00 60.62 275 TYR A CA 1
ATOM 2129 C C . TYR A 1 275 ? 13.622 13.432 -11.751 1.00 60.62 275 TYR A C 1
ATOM 2131 O O . TYR A 1 275 ? 12.929 13.552 -10.731 1.00 60.62 275 TYR A O 1
ATOM 2139 N N . PRO A 1 276 ? 13.861 14.488 -12.564 1.00 71.88 276 PRO A N 1
ATOM 2140 C CA . PRO A 1 276 ? 13.230 15.825 -12.456 1.00 71.88 276 PRO A CA 1
ATOM 2141 C C . PRO A 1 276 ? 11.678 15.892 -12.575 1.00 71.88 276 PRO A C 1
ATOM 2143 O O . PRO A 1 276 ? 10.953 15.174 -11.882 1.00 71.88 276 PRO A O 1
ATOM 2146 N N . ILE A 1 277 ? 11.116 16.826 -13.369 1.00 69.38 277 ILE A N 1
ATOM 2147 C CA . ILE A 1 277 ? 9.693 16.793 -13.776 1.00 69.38 277 ILE A CA 1
ATOM 2148 C C . ILE A 1 277 ? 9.462 17.006 -15.308 1.00 69.38 277 ILE A C 1
ATOM 2150 O O . ILE A 1 277 ? 8.314 17.143 -15.743 1.00 69.38 277 ILE A O 1
ATOM 2154 N N . ASP A 1 278 ? 10.508 16.863 -16.133 1.00 78.56 278 ASP A N 1
ATOM 2155 C CA . ASP A 1 278 ? 10.684 17.324 -17.521 1.00 78.56 278 ASP A CA 1
ATOM 2156 C C . ASP A 1 278 ? 11.240 16.323 -18.605 1.00 78.56 278 ASP A C 1
ATOM 2158 O O . ASP A 1 278 ? 11.397 16.741 -19.748 1.00 78.56 278 ASP A O 1
ATOM 2162 N N . GLN A 1 279 ? 11.455 15.012 -18.372 1.00 79.06 279 GLN A N 1
ATOM 2163 C CA . GLN A 1 279 ? 11.948 14.018 -19.388 1.00 79.06 279 GLN A CA 1
ATOM 2164 C C . GLN A 1 279 ? 11.396 12.537 -19.280 1.00 79.06 279 GLN A C 1
ATOM 2166 O O . GLN A 1 279 ? 12.137 11.682 -18.788 1.00 79.06 279 GLN A O 1
ATOM 2171 N N . PRO A 1 280 ? 10.138 12.112 -19.578 1.00 72.69 280 PRO A N 1
ATOM 2172 C CA . PRO A 1 280 ? 9.567 10.345 -18.403 1.00 72.69 280 PRO A CA 1
ATOM 2173 C C . PRO A 1 280 ? 9.979 8.994 -18.983 1.00 72.69 280 PRO A C 1
ATOM 2175 O O . PRO A 1 280 ? 10.744 8.824 -19.928 1.00 72.69 280 PRO A O 1
ATOM 2178 N N . LEU A 1 281 ? 9.340 7.992 -18.365 1.00 60.72 281 LEU A N 1
ATOM 2179 C CA . LEU A 1 281 ? 9.186 6.648 -18.899 1.00 60.72 281 LEU A CA 1
ATOM 2180 C C . LEU A 1 281 ? 8.256 6.587 -20.123 1.00 60.72 281 LEU A C 1
ATOM 2182 O O . LEU A 1 281 ? 8.617 6.038 -21.159 1.00 60.72 281 LEU A O 1
ATOM 2186 N N . VAL A 1 282 ? 7.029 7.089 -19.966 1.00 68.94 282 VAL A N 1
ATOM 2187 C CA . VAL A 1 282 ? 5.945 7.079 -20.952 1.00 68.94 282 VAL A CA 1
ATOM 2188 C C . VAL A 1 282 ? 5.277 8.456 -21.082 1.00 68.94 282 VAL A C 1
ATOM 2190 O O . VAL A 1 282 ? 4.553 8.906 -20.186 1.00 68.94 282 VAL A O 1
ATOM 2193 N N . ALA A 1 283 ? 5.457 9.067 -22.261 1.00 69.94 283 ALA A N 1
ATOM 2194 C CA . ALA A 1 283 ? 4.710 10.223 -22.769 1.00 69.94 283 ALA A CA 1
ATOM 2195 C C . ALA A 1 283 ? 3.634 9.712 -23.733 1.00 69.94 283 ALA A C 1
ATOM 2197 O O . ALA A 1 283 ? 3.811 9.751 -24.948 1.00 69.94 283 ALA A O 1
ATOM 2198 N N . SER A 1 284 ? 2.538 9.136 -23.233 1.00 70.62 284 SER A N 1
ATOM 2199 C CA . SER A 1 284 ? 1.544 8.559 -24.144 1.00 70.62 284 SER A CA 1
ATOM 2200 C C . SER A 1 284 ? 0.546 9.615 -24.605 1.00 70.62 284 SER A C 1
ATOM 2202 O O . SER A 1 284 ? -0.287 10.070 -23.819 1.00 70.62 284 SER A O 1
ATOM 2204 N N . ALA A 1 285 ? 0.604 9.956 -25.893 1.00 64.38 285 ALA A N 1
ATOM 2205 C CA . ALA A 1 285 ? -0.456 10.645 -26.615 1.00 64.38 285 ALA A CA 1
ATOM 2206 C C . ALA A 1 285 ? -1.203 9.655 -27.524 1.00 64.38 285 ALA A C 1
ATOM 2208 O O . ALA A 1 285 ? -0.784 9.398 -28.650 1.00 64.38 285 ALA A O 1
ATOM 2209 N N . GLN A 1 286 ? -2.327 9.103 -27.052 1.00 62.53 286 GLN A N 1
ATOM 2210 C CA . GLN A 1 286 ? -3.242 8.339 -27.913 1.00 62.53 286 GLN A CA 1
ATOM 2211 C C . GLN A 1 286 ? -4.160 9.289 -28.690 1.00 62.53 286 GLN A C 1
ATOM 2213 O O . GLN A 1 286 ? -5.097 9.854 -28.130 1.00 62.53 286 GLN A O 1
ATOM 2218 N N . VAL A 1 287 ? -3.837 9.499 -29.968 1.00 62.59 287 VAL A N 1
ATOM 2219 C CA . VAL A 1 287 ? -4.422 10.553 -30.805 1.00 62.59 287 VAL A CA 1
ATOM 2220 C C . VAL A 1 287 ? -5.791 10.146 -31.364 1.00 62.59 287 VAL A C 1
ATOM 2222 O O . VAL A 1 287 ? -5.871 9.203 -32.148 1.00 62.59 287 VAL A O 1
ATOM 2225 N N . VAL A 1 288 ? -6.847 10.899 -31.038 1.00 64.38 288 VAL A N 1
ATOM 2226 C CA . VAL A 1 288 ? -8.010 11.043 -31.935 1.00 64.38 288 VAL A CA 1
ATOM 2227 C C . VAL A 1 288 ? -7.700 12.218 -32.887 1.00 64.38 288 VAL A C 1
ATOM 2229 O O . VAL A 1 288 ? -7.222 13.246 -32.390 1.00 64.38 288 VAL A O 1
ATOM 2232 N N . PRO A 1 289 ? -7.818 12.050 -34.221 1.00 58.34 289 PRO A N 1
ATOM 2233 C CA . PRO A 1 289 ? -7.538 13.110 -35.193 1.00 58.34 289 PRO A CA 1
ATOM 2234 C C . PRO A 1 289 ? -8.792 13.597 -35.949 1.00 58.34 289 PRO A C 1
ATOM 2236 O O . PRO A 1 289 ? -9.589 12.779 -36.421 1.00 58.34 289 PRO A O 1
ATOM 2239 N N . GLU A 1 290 ? -8.899 14.915 -36.191 1.00 56.50 290 GLU A N 1
ATOM 2240 C CA . GLU A 1 290 ? -10.007 15.490 -36.978 1.00 56.50 290 GLU A CA 1
ATOM 2241 C C . GLU A 1 290 ? -10.079 14.844 -38.379 1.00 56.50 290 GLU A C 1
ATOM 2243 O O . GLU A 1 290 ? -9.047 14.548 -38.997 1.00 56.50 290 GLU A O 1
ATOM 2248 N N . GLU A 1 291 ? -11.295 14.647 -38.905 1.00 56.72 291 GLU A N 1
ATOM 2249 C CA . GLU A 1 291 ? -11.541 13.909 -40.152 1.00 56.72 291 GLU A CA 1
ATOM 2250 C C . GLU A 1 291 ? -10.887 14.592 -41.372 1.00 56.72 291 GLU A C 1
ATOM 2252 O O . GLU A 1 291 ? -11.408 15.549 -41.945 1.00 56.72 291 GLU A O 1
ATOM 2257 N N . GLY A 1 292 ? -9.726 14.067 -41.782 1.00 64.06 292 GLY A N 1
ATOM 2258 C CA . GLY A 1 292 ? -8.902 14.599 -42.876 1.00 64.06 292 GLY A CA 1
ATOM 2259 C C . GLY A 1 292 ? -7.518 15.121 -42.463 1.00 64.06 292 GLY A C 1
ATOM 2260 O O . GLY A 1 292 ? -6.774 15.578 -43.332 1.00 64.06 292 GLY A O 1
ATOM 2261 N N . SER A 1 293 ? -7.153 15.047 -41.180 1.00 68.25 293 SER A N 1
ATOM 2262 C CA . SER A 1 293 ? -5.850 15.501 -40.673 1.00 68.25 293 SER A CA 1
ATOM 2263 C C . SER A 1 293 ? -4.663 14.636 -41.120 1.00 68.25 293 SER A C 1
ATOM 2265 O O . SER A 1 293 ? -4.780 13.420 -41.277 1.00 68.25 293 SER A O 1
ATOM 2267 N N . ASP A 1 294 ? -3.481 15.248 -41.248 1.00 76.38 294 ASP A N 1
ATOM 2268 C CA . ASP A 1 294 ? -2.221 14.523 -41.460 1.00 76.38 294 ASP A CA 1
ATOM 2269 C C . ASP A 1 294 ? -1.656 14.020 -40.122 1.00 76.38 294 ASP A C 1
ATOM 2271 O O . ASP A 1 294 ? -1.123 14.790 -39.323 1.00 76.38 294 ASP A O 1
ATOM 2275 N N . MET A 1 295 ? -1.730 12.707 -39.898 1.00 74.56 295 MET A N 1
ATOM 2276 C CA . MET A 1 295 ? -1.191 12.061 -38.697 1.00 74.56 295 MET A CA 1
ATOM 2277 C C . MET A 1 295 ? 0.309 12.307 -38.479 1.00 74.56 295 MET A C 1
ATOM 2279 O O . MET A 1 295 ? 0.729 12.379 -37.331 1.00 74.56 295 MET A O 1
ATOM 2283 N N . ASN A 1 296 ? 1.111 12.491 -39.534 1.00 73.56 296 ASN A N 1
ATOM 2284 C CA . ASN A 1 296 ? 2.551 12.766 -39.401 1.00 73.56 296 ASN A CA 1
ATOM 2285 C C . ASN A 1 296 ? 2.808 14.202 -38.912 1.00 73.56 296 ASN A C 1
ATOM 2287 O O . ASN A 1 296 ? 3.824 14.478 -38.269 1.00 73.56 296 ASN A O 1
ATOM 2291 N N . LEU A 1 297 ? 1.895 15.126 -39.239 1.00 70.94 297 LEU A N 1
ATOM 2292 C CA . LEU A 1 297 ? 1.911 16.489 -38.722 1.00 70.94 297 LEU A CA 1
ATOM 2293 C C . LEU A 1 297 ? 1.448 16.499 -37.263 1.00 70.94 297 LEU A C 1
ATOM 2295 O O . LEU A 1 297 ? 2.164 17.039 -36.423 1.00 70.94 297 LEU A O 1
ATOM 2299 N N . ILE A 1 298 ? 0.331 15.828 -36.947 1.00 68.44 298 ILE A N 1
ATOM 2300 C CA . ILE A 1 298 ? -0.163 15.732 -35.565 1.00 68.44 298 ILE A CA 1
ATOM 2301 C C . ILE A 1 298 ? 0.866 15.048 -34.662 1.00 68.44 298 ILE A C 1
ATOM 2303 O O . ILE A 1 298 ? 1.129 15.553 -33.581 1.00 68.44 298 ILE A O 1
ATOM 2307 N N . GLU A 1 299 ? 1.505 13.954 -35.087 1.00 70.44 299 GLU A N 1
ATOM 2308 C CA . GLU A 1 299 ? 2.552 13.285 -34.301 1.00 70.44 299 GLU A CA 1
ATOM 2309 C C . GLU A 1 299 ? 3.714 14.241 -33.981 1.00 70.44 299 GLU A C 1
ATOM 2311 O O . GLU A 1 299 ? 4.193 14.284 -32.847 1.00 70.44 299 GLU A O 1
ATOM 2316 N N . ARG A 1 300 ? 4.143 15.064 -34.945 1.00 75.12 300 ARG A N 1
ATOM 2317 C CA . ARG A 1 300 ? 5.184 16.079 -34.719 1.00 75.12 300 ARG A CA 1
ATOM 2318 C C . ARG A 1 300 ? 4.737 17.203 -33.794 1.00 75.12 300 ARG A C 1
ATOM 2320 O O . ARG A 1 300 ? 5.512 17.609 -32.932 1.00 75.12 300 ARG A O 1
ATOM 2327 N N . GLU A 1 301 ? 3.525 17.716 -33.968 1.00 68.06 301 GLU A N 1
ATOM 2328 C CA . GLU A 1 301 ? 2.995 18.799 -33.136 1.00 68.06 301 GLU A CA 1
ATOM 2329 C C . GLU A 1 301 ? 2.706 18.309 -31.709 1.00 68.06 301 GLU A C 1
ATOM 2331 O O . GLU A 1 301 ? 3.074 18.987 -30.754 1.00 68.06 301 GLU A O 1
ATOM 2336 N N . ALA A 1 302 ? 2.192 17.087 -31.543 1.00 67.75 302 ALA A N 1
ATOM 2337 C CA . ALA A 1 302 ? 2.035 16.406 -30.259 1.00 67.75 302 ALA A CA 1
ATOM 2338 C C . ALA A 1 302 ? 3.370 16.282 -29.513 1.00 67.75 302 ALA A C 1
ATOM 2340 O O . ALA A 1 302 ? 3.472 16.721 -28.370 1.00 67.75 302 ALA A O 1
ATOM 2341 N N . ASN A 1 303 ? 4.410 15.758 -30.175 1.00 72.19 303 ASN A N 1
ATOM 2342 C CA . ASN A 1 303 ? 5.751 15.652 -29.592 1.00 72.19 303 ASN A CA 1
ATOM 2343 C C . ASN A 1 303 ? 6.375 17.031 -29.294 1.00 72.19 303 ASN A C 1
ATOM 2345 O O . ASN A 1 303 ? 7.070 17.185 -28.295 1.00 72.19 303 ASN A O 1
ATOM 2349 N N . SER A 1 304 ? 6.102 18.061 -30.102 1.00 74.44 304 SER A N 1
ATOM 2350 C CA . SER A 1 304 ? 6.593 19.421 -29.832 1.00 74.44 304 SER A CA 1
ATOM 2351 C C . SER A 1 304 ? 5.875 20.098 -28.657 1.00 74.44 304 SER A C 1
ATOM 2353 O O . SER A 1 304 ? 6.494 20.872 -27.928 1.00 74.44 304 SER A O 1
ATOM 2355 N N . ILE A 1 305 ? 4.579 19.835 -28.468 1.00 71.19 305 ILE A N 1
ATOM 2356 C CA . ILE A 1 305 ? 3.789 20.363 -27.343 1.00 71.19 305 ILE A CA 1
ATOM 2357 C C . ILE A 1 305 ? 4.107 19.575 -26.060 1.00 71.19 305 ILE A C 1
ATOM 2359 O O . ILE A 1 305 ? 4.110 20.168 -24.980 1.00 71.19 305 ILE A O 1
ATOM 2363 N N . MET A 1 306 ? 4.452 18.285 -26.177 1.00 72.31 306 MET A N 1
ATOM 2364 C CA . MET A 1 306 ? 5.084 17.481 -25.123 1.00 72.31 306 MET A CA 1
ATOM 2365 C C . MET A 1 306 ? 6.362 18.151 -24.617 1.00 72.31 306 MET A C 1
ATOM 2367 O O . MET A 1 306 ? 6.405 18.587 -23.469 1.00 72.31 306 MET A O 1
ATOM 2371 N N . ASP A 1 307 ? 7.356 18.288 -25.492 1.00 81.56 307 ASP A N 1
ATOM 2372 C CA . ASP A 1 307 ? 8.694 18.802 -25.174 1.00 81.56 307 ASP A CA 1
ATOM 2373 C C . ASP A 1 307 ? 8.658 20.225 -24.578 1.00 81.56 307 ASP A C 1
ATOM 2375 O O . ASP A 1 307 ? 9.289 20.514 -23.562 1.00 81.56 307 ASP A O 1
ATOM 2379 N N . GLN A 1 308 ? 7.817 21.112 -25.122 1.00 80.25 308 GLN A N 1
ATOM 2380 C CA . GLN A 1 308 ? 7.728 22.490 -24.632 1.00 80.25 308 GLN A CA 1
ATOM 2381 C C . GLN A 1 308 ? 7.103 22.604 -23.230 1.00 80.25 308 GLN A C 1
ATOM 2383 O O . GLN A 1 308 ? 7.597 23.349 -22.379 1.00 80.25 308 GLN A O 1
ATOM 2388 N N . TRP A 1 309 ? 5.992 21.908 -22.967 1.00 80.00 309 TRP A N 1
ATOM 2389 C CA . TRP A 1 309 ? 5.348 21.949 -21.645 1.00 80.00 309 TRP A CA 1
ATOM 2390 C C . TRP A 1 309 ? 6.126 21.133 -20.596 1.00 80.00 309 TRP A C 1
ATOM 2392 O O . TRP A 1 309 ? 5.884 21.334 -19.406 1.00 80.00 309 TRP A O 1
ATOM 2402 N N . LEU A 1 310 ? 7.048 20.254 -21.014 1.00 80.44 310 LEU A N 1
ATOM 2403 C CA . LEU A 1 310 ? 8.038 19.604 -20.149 1.00 80.44 310 LEU A CA 1
ATOM 2404 C C . LEU A 1 310 ? 9.073 20.601 -19.647 1.00 80.44 310 LEU A C 1
ATOM 2406 O O . LEU A 1 310 ? 9.117 20.884 -18.453 1.00 80.44 310 LEU A O 1
ATOM 2410 N N . GLU A 1 311 ? 9.830 21.191 -20.574 1.00 88.06 311 GLU A N 1
ATOM 2411 C CA . GLU A 1 311 ? 10.877 22.188 -20.312 1.00 88.06 311 GLU A CA 1
ATOM 2412 C C . GLU A 1 311 ? 10.379 23.316 -19.382 1.00 88.06 311 GLU A C 1
ATOM 2414 O O . GLU A 1 311 ? 11.119 23.850 -18.556 1.00 88.06 311 GLU A O 1
ATOM 2419 N N . ASN A 1 312 ? 9.087 23.647 -19.478 1.00 82.75 312 ASN A N 1
ATOM 2420 C CA . ASN A 1 312 ? 8.445 24.745 -18.760 1.00 82.75 312 ASN A CA 1
ATOM 2421 C C . ASN A 1 312 ? 7.498 24.292 -17.623 1.00 82.75 312 ASN A C 1
ATOM 2423 O O . ASN A 1 312 ? 6.735 25.112 -17.099 1.00 82.75 312 ASN A O 1
ATOM 2427 N N . ILE A 1 313 ? 7.517 23.018 -17.208 1.00 81.94 313 ILE A N 1
ATOM 2428 C CA . ILE A 1 313 ? 6.514 22.435 -16.291 1.00 81.94 313 ILE A CA 1
ATOM 2429 C C . ILE A 1 313 ? 6.445 23.114 -14.911 1.00 81.94 313 ILE A C 1
ATOM 2431 O O . ILE A 1 313 ? 5.382 23.174 -14.290 1.00 81.94 313 ILE A O 1
ATOM 2435 N N . THR A 1 314 ? 7.551 23.700 -14.446 1.00 82.50 314 THR A N 1
ATOM 2436 C CA . THR A 1 314 ? 7.626 24.453 -13.179 1.00 82.50 314 THR A CA 1
ATOM 2437 C C . THR A 1 314 ? 6.665 25.648 -13.132 1.00 82.50 314 THR A C 1
ATOM 2439 O O . THR A 1 314 ? 6.216 26.029 -12.048 1.00 82.50 314 THR A O 1
ATOM 2442 N N . SER A 1 315 ? 6.265 26.190 -14.289 1.00 84.62 315 SER A N 1
ATOM 2443 C CA . SER A 1 315 ? 5.257 27.254 -14.397 1.00 84.62 315 SER A CA 1
ATOM 2444 C C . SER A 1 315 ? 3.881 26.852 -13.845 1.00 84.62 315 SER A C 1
ATOM 2446 O O . SER A 1 315 ? 3.159 27.700 -13.313 1.00 84.62 315 SER A O 1
ATOM 2448 N N . ILE A 1 316 ? 3.532 25.560 -13.880 1.00 76.31 316 ILE A N 1
ATOM 2449 C CA . ILE A 1 316 ? 2.262 25.044 -13.345 1.00 76.31 316 ILE A CA 1
ATOM 2450 C C . ILE A 1 316 ? 2.172 25.300 -11.832 1.00 76.31 316 ILE A C 1
ATOM 2452 O O . ILE A 1 316 ? 1.103 25.654 -11.331 1.00 76.31 316 ILE A O 1
ATOM 2456 N N . THR A 1 317 ? 3.295 25.222 -11.110 1.00 75.81 317 THR A N 1
ATOM 2457 C CA . THR A 1 317 ? 3.372 25.543 -9.676 1.00 75.81 317 THR A CA 1
ATOM 2458 C C . THR A 1 317 ? 2.973 26.994 -9.407 1.00 75.81 317 THR A C 1
ATOM 2460 O O . THR A 1 317 ? 2.146 27.251 -8.531 1.00 75.81 317 THR A O 1
ATOM 2463 N N . GLU A 1 318 ? 3.480 27.952 -10.192 1.00 78.88 318 GLU A N 1
ATOM 2464 C CA . GLU A 1 318 ? 3.072 29.357 -10.067 1.00 78.88 318 GLU A CA 1
ATOM 2465 C C . GLU A 1 318 ? 1.591 29.561 -10.409 1.00 78.88 318 GLU A C 1
ATOM 2467 O O . GLU A 1 318 ? 0.895 30.322 -9.734 1.00 78.88 318 GLU A O 1
ATOM 2472 N N . MET A 1 319 ? 1.084 28.865 -11.431 1.00 80.06 319 MET A N 1
ATOM 2473 C CA . MET A 1 319 ? -0.323 28.946 -11.833 1.00 80.06 319 MET A CA 1
ATOM 2474 C C . MET A 1 319 ? -1.271 28.409 -10.749 1.00 80.06 319 MET A C 1
ATOM 2476 O O . MET A 1 319 ? -2.339 28.992 -10.545 1.00 80.06 319 MET A O 1
ATOM 2480 N N . ILE A 1 320 ? -0.879 27.358 -10.020 1.00 69.81 320 ILE A N 1
ATOM 2481 C CA . ILE A 1 320 ? -1.616 26.835 -8.858 1.00 69.81 320 ILE A CA 1
ATOM 2482 C C . ILE A 1 320 ? -1.553 27.831 -7.691 1.00 69.81 320 ILE A C 1
ATOM 2484 O O . ILE A 1 320 ? -2.599 28.230 -7.177 1.00 69.81 320 ILE A O 1
ATOM 2488 N N . VAL A 1 321 ? -0.358 28.305 -7.315 1.00 77.00 321 VAL A N 1
ATOM 2489 C CA . VAL A 1 321 ? -0.161 29.274 -6.212 1.00 77.00 321 VAL A CA 1
ATOM 2490 C C . VAL A 1 321 ? -0.940 30.576 -6.438 1.00 77.00 321 VAL A C 1
ATOM 2492 O O . VAL A 1 321 ? -1.449 31.171 -5.490 1.00 77.00 321 VAL A O 1
ATOM 2495 N N . GLN A 1 322 ? -1.074 31.013 -7.691 1.00 85.00 322 GLN A N 1
ATOM 2496 C CA . GLN A 1 322 ? -1.805 32.227 -8.067 1.00 85.00 322 GLN A CA 1
ATOM 2497 C C . GLN A 1 322 ? -3.308 31.987 -8.327 1.00 85.00 322 GLN A C 1
ATOM 2499 O O . GLN A 1 322 ? -3.994 32.905 -8.779 1.00 85.00 322 GLN A O 1
ATOM 2504 N N . GLY A 1 323 ? -3.830 30.777 -8.081 1.00 76.69 323 GLY A N 1
ATOM 2505 C CA . GLY A 1 323 ? -5.246 30.432 -8.276 1.00 76.69 323 GLY A CA 1
ATOM 2506 C C . GLY A 1 323 ? -5.719 30.484 -9.735 1.00 76.69 323 GLY A C 1
ATOM 2507 O O . GLY A 1 323 ? -6.912 30.639 -9.993 1.00 76.69 323 GLY A O 1
ATOM 2508 N N . ARG A 1 324 ? -4.792 30.397 -10.698 1.00 77.75 324 ARG A N 1
ATOM 2509 C CA . ARG A 1 324 ? -5.062 30.464 -12.148 1.00 77.75 324 ARG A CA 1
ATOM 2510 C C . ARG A 1 324 ? -5.427 29.107 -12.754 1.00 77.75 324 ARG A C 1
ATOM 2512 O O . ARG A 1 324 ? -5.926 29.063 -13.873 1.00 77.75 324 ARG A O 1
ATOM 2519 N N . VAL A 1 325 ? -5.191 28.020 -12.020 1.00 66.50 325 VAL A N 1
ATOM 2520 C CA . VAL A 1 325 ? -5.601 26.652 -12.362 1.00 66.50 325 VAL A CA 1
ATOM 2521 C C . VAL A 1 325 ? -6.610 26.166 -11.327 1.00 66.50 325 VAL A C 1
ATOM 2523 O O . VAL A 1 325 ? -6.384 26.286 -10.125 1.00 66.50 325 VAL A O 1
ATOM 2526 N N . LYS A 1 326 ? -7.719 25.594 -11.804 1.00 47.09 326 LYS A N 1
ATOM 2527 C CA . LYS A 1 326 ? -8.656 24.826 -10.980 1.00 47.09 326 LYS A CA 1
ATOM 2528 C C . LYS A 1 326 ? -8.121 23.410 -10.783 1.00 47.09 326 LYS A C 1
ATOM 2530 O O . LYS A 1 326 ? -7.808 22.739 -11.762 1.00 47.09 326 LYS A O 1
ATOM 2535 N N . THR A 1 327 ? -8.085 22.953 -9.537 1.00 54.25 327 THR A N 1
ATOM 2536 C CA . THR A 1 327 ? -7.873 21.541 -9.172 1.00 54.25 327 THR A CA 1
ATOM 2537 C C . THR A 1 327 ? -9.190 20.805 -8.876 1.00 54.25 327 THR A C 1
ATOM 2539 O O . THR A 1 327 ? -9.179 19.593 -8.687 1.00 54.25 327 THR A O 1
ATOM 2542 N N . PHE A 1 328 ? -10.311 21.540 -8.866 1.00 52.38 328 PHE A N 1
ATOM 2543 C CA . PHE A 1 328 ? -11.718 21.118 -8.791 1.00 52.38 328 PHE A CA 1
ATOM 2544 C C . PHE A 1 328 ? -12.613 22.285 -9.269 1.00 52.38 328 PHE A C 1
ATOM 2546 O O . PHE A 1 328 ? -12.107 23.431 -9.347 1.00 52.38 328 PHE A O 1
#

Foldseek 3Di:
DDDPDDDDDDDDDPPLRDQKDKDKDWFCPAPVNLQVLLQVLLVVLQQVLCCVVPVFRADWGFSDKDKADFAWDFAALATDGPGAIEIEGETEDAQDDPNRGGPSQVSSQVSSLVSCVVRFVPDDCVGRYDYHYDHYYDDPVCRVQGDPPDDGDDPDDDDDDDDDDDDLQHVLQVVLLCCVVVPCCVDPQVQWGRGKMWMWMDRNQEIEIEIATHTGNSRQNDPVSVVVSVVVSQVVSVVVSVVRDPGHYHYQDWAAEDDWDEDPFPFDHDHYDDDDNAHISDGDGPYDHDDPDDPVVRVVVTVVRRNVCRVVVVVVVVCVVVVVDDPD